Protein AF-A0A5B0SMK3-F1 (afdb_monomer)

Foldseek 3Di:
DDPPDDDDQKDWDDDPNDIDIDGDDPDDQDLVLQPAWDAPQDDQDPQNSLLQSLQVVVCLAAAPFKKFKGDRNDTQFIFGPDPDPLVRLLRRLVSNLLSLCCPPPLNVVFAFDPPDDPVLNVVLSSCLSVVVQCPCVPVPDPPDGDPSVVVSQVGGPDRGDRQDPVNSQVSQVPQADMEMEGLADDQDLSSVVSCLSNRAAEYEHQDDHPCRVVNNVSSNVSNHTYGHRVHHNHDD

Solvent-accessible surface area (backbone atoms only — not comparable to full-atom values): 13043 Å² total; per-residue (Å²): 133,74,90,80,74,74,82,74,62,68,44,76,48,78,57,95,92,42,78,50,73,46,73,54,92,77,81,80,84,53,76,75,49,52,68,50,58,75,26,87,41,74,87,74,50,74,67,49,49,47,9,42,43,52,15,45,56,51,26,51,76,28,46,38,42,28,21,25,30,11,46,96,73,37,82,43,12,70,20,59,60,30,91,47,70,57,56,15,43,49,52,8,42,50,41,30,47,51,54,56,51,56,70,34,68,72,57,69,62,54,41,60,36,91,85,58,50,74,66,59,53,52,52,52,51,47,31,62,73,74,47,57,53,55,72,56,49,61,83,86,44,96,90,50,72,32,71,67,34,54,58,56,50,68,45,36,72,49,76,75,79,80,81,47,75,65,57,52,52,61,54,43,71,71,45,67,69,18,14,33,21,31,26,48,47,64,74,50,43,66,42,50,61,54,40,51,67,56,14,36,32,36,39,40,27,18,51,88,36,97,39,39,70,57,36,39,49,46,27,40,78,63,65,14,28,35,18,44,43,72,55,70,27,79,28,131

Mean predicted aligned error: 3.98 Å

pLDDT: mean 95.85, std 6.6, range [55.69, 98.88]

InterPro domains:
  IPR002695 Bifunctional purine biosynthesis protein PurH-like [PF01808] (7-95)
  IPR002695 Bifunctional purine biosynthesis protein PurH-like [PTHR11692] (2-236)
  IPR016193 Cytidine deaminase-like [SSF53927] (3-236)
  IPR024050 AICAR transformylase, insert domain superfamily [G3DSA:1.10.287.440] (110-162)
  IPR024051 AICAR transformylase, duplicated domain superfamily [G3DSA:3.40.140.20] (11-225)

Radius of gyration: 21.19 Å; Cα contacts (8 Å, |Δi|>4): 415; chains: 1; bounding box: 50×42×59 Å

Organism: NCBI:txid56615

Secondary structure (DSSP, 8-state):
--TT----SEEEEEETTEEEEEE-------GGGG--B-SS-----HHHHHHHHHHHHHHHTSPSS-EEEEETTEEEEEE-S-SSHHHHHHHHHHHHHHHHHTTSHHHHT-EE-TT--HHHHHHHHHHHHHTGGGTTTTSSSTTPPPHHHHHHHTTEEEPPPPPPHHHHHHHHTT---EEEEESS--SSTHHHHHHHTTTEEEEEE----TTHHHHHHHHHHTT-EEEE--------

Structure (mmCIF, N/CA/C/O backbone):
data_AF-A0A5B0SMK3-F1
#
_entry.id   AF-A0A5B0SMK3-F1
#
loop_
_atom_site.group_PDB
_atom_site.id
_atom_site.type_symbol
_atom_site.label_atom_id
_atom_site.label_alt_id
_atom_site.label_comp_id
_atom_site.label_asym_id
_atom_site.label_entity_id
_atom_site.label_seq_id
_atom_site.pdbx_PDB_ins_code
_atom_site.Cartn_x
_atom_site.Cartn_y
_atom_site.Cartn_z
_atom_site.occupancy
_atom_site.B_iso_or_equiv
_atom_site.auth_seq_id
_atom_site.auth_comp_id
_atom_site.auth_asym_id
_atom_site.auth_atom_id
_atom_site.pdbx_PDB_model_num
ATOM 1 N N . MET A 1 1 ? 11.970 -21.915 14.838 1.00 79.88 1 MET A N 1
ATOM 2 C CA . MET A 1 1 ? 10.993 -21.137 15.629 1.00 79.88 1 MET A CA 1
ATOM 3 C C . MET A 1 1 ? 10.154 -22.128 16.406 1.00 79.88 1 MET A C 1
ATOM 5 O O . MET A 1 1 ? 9.750 -23.116 15.805 1.00 79.88 1 MET A O 1
ATOM 9 N N . ASP A 1 2 ? 9.944 -21.901 17.699 1.00 94.56 2 ASP A N 1
ATOM 10 C CA . ASP A 1 2 ? 9.031 -22.706 18.515 1.00 94.56 2 ASP A CA 1
ATOM 11 C C . ASP A 1 2 ? 7.590 -22.192 18.311 1.00 94.56 2 ASP A C 1
ATOM 13 O O . ASP A 1 2 ? 7.312 -21.051 18.682 1.00 94.56 2 ASP A O 1
ATOM 17 N N . PRO A 1 3 ? 6.681 -22.974 17.695 1.00 95.25 3 PRO A N 1
ATOM 18 C CA . PRO A 1 3 ? 5.303 -22.547 17.446 1.00 95.25 3 PRO A CA 1
ATOM 19 C C . PRO A 1 3 ? 4.437 -22.497 18.715 1.00 95.25 3 PRO A C 1
ATOM 21 O O . PRO A 1 3 ? 3.328 -21.967 18.663 1.00 95.25 3 PRO A O 1
ATOM 24 N N . SER A 1 4 ? 4.906 -23.059 19.835 1.00 96.94 4 SER A N 1
ATOM 25 C CA . SER A 1 4 ? 4.173 -23.100 21.105 1.00 96.94 4 SER A CA 1
ATOM 26 C C . SER A 1 4 ? 4.482 -21.920 22.030 1.00 96.94 4 SER A C 1
ATOM 28 O O . SER A 1 4 ? 3.715 -21.660 22.959 1.00 96.94 4 SER A O 1
ATOM 30 N N . PHE A 1 5 ? 5.562 -21.180 21.759 1.00 96.31 5 PHE A N 1
ATOM 31 C CA . PHE A 1 5 ? 5.976 -20.034 22.562 1.00 96.31 5 PHE A CA 1
ATOM 32 C C . PHE A 1 5 ? 4.870 -18.972 22.653 1.00 96.31 5 PHE A C 1
ATOM 34 O O . PHE A 1 5 ? 4.320 -18.529 21.642 1.00 96.31 5 PHE A O 1
ATOM 41 N N . GLN A 1 6 ? 4.585 -18.524 23.876 1.00 94.88 6 GLN A N 1
ATOM 42 C CA . GLN A 1 6 ? 3.686 -17.409 24.160 1.00 94.88 6 GLN A CA 1
ATOM 43 C C . GLN A 1 6 ? 4.469 -16.318 24.900 1.00 94.88 6 GLN A C 1
ATOM 45 O O . GLN A 1 6 ? 5.021 -16.602 25.964 1.00 94.88 6 GLN A O 1
ATOM 50 N N . PRO A 1 7 ? 4.540 -15.085 24.370 1.00 95.62 7 PRO A N 1
ATOM 51 C CA . PRO A 1 7 ? 5.177 -13.984 25.080 1.00 95.62 7 PRO A CA 1
ATOM 52 C C . PRO A 1 7 ? 4.331 -13.546 26.281 1.00 95.62 7 PRO A C 1
ATOM 54 O O . PRO A 1 7 ? 3.107 -13.701 26.284 1.00 95.62 7 PRO A O 1
ATOM 57 N N . GLU A 1 8 ? 4.979 -12.932 27.270 1.00 97.12 8 GLU A N 1
ATOM 58 C CA . GLU A 1 8 ? 4.285 -12.278 28.381 1.00 97.12 8 GLU A CA 1
ATOM 59 C C . GLU A 1 8 ? 3.352 -11.160 27.884 1.00 97.12 8 GLU A C 1
ATOM 61 O O . GLU A 1 8 ? 3.557 -10.565 26.823 1.00 97.12 8 GLU A O 1
ATOM 66 N N . LEU A 1 9 ? 2.307 -10.866 28.663 1.00 97.12 9 LEU A N 1
ATOM 67 C CA . LEU A 1 9 ? 1.344 -9.816 28.322 1.00 97.12 9 LEU A CA 1
ATOM 68 C C . LEU A 1 9 ? 1.907 -8.408 28.505 1.00 97.12 9 LEU A C 1
ATOM 70 O O . LEU A 1 9 ? 1.429 -7.489 27.848 1.00 97.12 9 LEU A O 1
ATOM 74 N N . ILE A 1 10 ? 2.889 -8.233 29.385 1.00 98.25 10 ILE A N 1
ATOM 75 C CA . ILE A 1 10 ? 3.483 -6.933 29.684 1.00 98.25 10 ILE A CA 1
ATOM 76 C C . ILE A 1 10 ? 4.799 -6.797 28.926 1.00 98.25 10 ILE A C 1
ATOM 78 O O . ILE A 1 10 ? 5.679 -7.646 29.035 1.00 98.25 10 ILE A O 1
ATOM 82 N N . GLU A 1 11 ? 4.941 -5.706 28.180 1.00 97.69 11 GLU A N 1
ATOM 83 C CA . GLU A 1 11 ? 6.180 -5.339 27.500 1.00 97.69 11 GLU A CA 1
ATOM 84 C C . GLU A 1 11 ? 6.745 -4.036 28.071 1.00 97.69 11 GLU A C 1
ATOM 86 O O . GLU A 1 11 ? 6.010 -3.138 28.492 1.00 97.69 11 GLU A O 1
ATOM 91 N N . ARG A 1 12 ? 8.077 -3.937 28.083 1.00 98.06 12 ARG A N 1
ATOM 92 C CA . ARG A 1 12 ? 8.819 -2.778 28.584 1.00 98.06 12 ARG A CA 1
ATOM 93 C C . ARG A 1 12 ? 9.794 -2.297 27.521 1.00 98.06 12 ARG A C 1
ATOM 95 O O . ARG A 1 12 ? 10.498 -3.106 26.922 1.00 98.06 12 ARG A O 1
ATOM 102 N N . ARG A 1 13 ? 9.880 -0.982 27.329 1.00 97.75 13 ARG A N 1
ATOM 103 C CA . ARG A 1 13 ? 10.924 -0.334 26.520 1.00 97.75 13 ARG A CA 1
ATOM 104 C C . ARG A 1 13 ? 11.597 0.766 27.331 1.00 97.75 13 ARG A C 1
ATOM 106 O O . ARG A 1 13 ? 10.927 1.473 28.079 1.00 97.75 13 ARG A O 1
ATOM 113 N N . GLN A 1 14 ? 12.902 0.941 27.159 1.00 98.06 14 GLN A N 1
ATOM 114 C CA . GLN A 1 14 ? 13.611 2.077 27.741 1.00 98.06 14 GLN A CA 1
ATOM 115 C C . GLN A 1 14 ? 13.698 3.214 26.717 1.00 98.06 14 GLN A C 1
ATOM 117 O O . GLN A 1 14 ? 14.079 2.989 25.571 1.00 98.06 14 GLN A O 1
ATOM 122 N N . VAL A 1 15 ? 13.383 4.438 27.137 1.00 97.56 15 VAL A N 1
ATOM 123 C CA . VAL A 1 15 ? 13.597 5.660 26.356 1.00 97.56 15 VAL A CA 1
ATOM 124 C C . VAL A 1 15 ? 14.289 6.675 27.255 1.00 97.56 15 VAL A C 1
ATOM 126 O O . VAL A 1 15 ? 13.723 7.114 28.250 1.00 97.56 15 VAL A O 1
ATOM 129 N N . HIS A 1 16 ? 15.531 7.030 26.915 1.00 97.25 16 HIS A N 1
ATOM 130 C CA . HIS A 1 16 ? 16.317 8.039 27.635 1.00 97.25 16 HIS A CA 1
ATOM 131 C C . HIS A 1 16 ? 16.391 7.797 29.160 1.00 97.25 16 HIS A C 1
ATOM 133 O O . HIS A 1 16 ? 16.158 8.692 29.967 1.00 97.25 16 HIS A O 1
ATOM 139 N N . GLY A 1 17 ? 16.671 6.553 29.564 1.00 97.19 17 GLY A N 1
ATOM 140 C CA . GLY A 1 17 ? 16.771 6.164 30.978 1.00 97.19 17 GLY A CA 1
ATOM 141 C C . GLY A 1 17 ? 15.435 5.935 31.697 1.00 97.19 17 GLY A C 1
ATOM 142 O O . GLY A 1 17 ? 15.442 5.455 32.827 1.00 97.19 17 GLY A O 1
ATOM 143 N N . ILE A 1 18 ? 14.294 6.200 31.052 1.00 98.06 18 ILE A N 1
ATOM 144 C CA . ILE A 1 18 ? 12.950 5.965 31.599 1.00 98.06 18 ILE A CA 1
ATOM 145 C C . ILE A 1 18 ? 12.383 4.662 31.030 1.00 98.06 18 ILE A C 1
ATOM 147 O O . ILE A 1 18 ? 12.530 4.388 29.840 1.00 98.06 18 ILE A O 1
ATOM 151 N N . THR A 1 19 ? 11.716 3.863 31.866 1.00 98.31 19 THR A N 1
ATOM 152 C CA . THR A 1 19 ? 11.008 2.653 31.421 1.00 98.31 19 THR A CA 1
ATOM 153 C C . THR A 1 19 ? 9.552 2.981 31.112 1.00 98.31 19 THR A C 1
ATOM 155 O O . THR A 1 19 ? 8.825 3.456 31.981 1.00 98.31 19 THR A O 1
ATOM 158 N N . LEU A 1 20 ? 9.129 2.704 29.881 1.00 98.31 20 LEU A N 1
ATOM 159 C CA . LEU A 1 20 ? 7.728 2.694 29.472 1.00 98.31 20 LEU A CA 1
ATOM 160 C C . LEU A 1 20 ? 7.230 1.248 29.492 1.00 98.31 20 LEU A C 1
ATOM 162 O O . LEU A 1 20 ? 7.850 0.377 28.881 1.00 98.31 20 LEU A O 1
ATOM 166 N N . GLU A 1 21 ? 6.118 1.007 30.179 1.00 98.19 21 GLU A N 1
ATOM 167 C CA . GLU A 1 21 ? 5.492 -0.307 30.333 1.00 98.19 21 GLU A CA 1
ATOM 168 C C . GLU A 1 21 ? 4.051 -0.262 29.816 1.00 98.19 21 GLU A C 1
ATOM 170 O O . GLU A 1 21 ? 3.327 0.703 30.068 1.00 98.19 21 GLU A O 1
ATOM 175 N N . GLN A 1 22 ? 3.639 -1.295 29.083 1.00 97.88 22 GLN A N 1
ATOM 176 C CA . GLN A 1 22 ? 2.268 -1.440 28.598 1.00 97.88 22 GLN A CA 1
ATOM 177 C C . GLN A 1 22 ? 1.890 -2.913 28.423 1.00 97.88 22 GLN A C 1
ATOM 179 O O . GLN A 1 22 ? 2.757 -3.785 28.343 1.00 97.88 22 GLN A O 1
ATOM 184 N N . GLN A 1 23 ? 0.592 -3.190 28.293 1.00 98.12 23 GLN A N 1
ATOM 185 C CA . GLN A 1 23 ? 0.146 -4.464 27.734 1.00 98.12 23 GLN A CA 1
ATOM 186 C C . GLN A 1 23 ? 0.492 -4.510 26.238 1.00 98.12 23 GLN A C 1
ATOM 188 O O . GLN A 1 23 ? 0.235 -3.550 25.507 1.00 98.12 23 GLN A O 1
ATOM 193 N N . ARG A 1 24 ? 1.062 -5.625 25.770 1.00 97.38 24 ARG A N 1
ATOM 194 C CA . ARG A 1 24 ? 1.359 -5.845 24.349 1.00 97.38 24 ARG A CA 1
ATOM 195 C C . ARG A 1 24 ? 0.086 -5.859 23.509 1.00 97.38 24 ARG A C 1
ATOM 197 O O . ARG A 1 24 ? -0.991 -6.222 23.977 1.00 97.38 24 ARG A O 1
ATOM 204 N N . ASN A 1 25 ? 0.225 -5.576 22.218 1.00 97.62 25 ASN A N 1
ATOM 205 C CA . ASN A 1 25 ? -0.885 -5.694 21.277 1.00 97.62 25 ASN A CA 1
ATOM 206 C C . ASN A 1 25 ? -1.183 -7.174 20.934 1.00 97.62 25 ASN A C 1
ATOM 208 O O . ASN A 1 25 ? -0.652 -7.747 19.974 1.00 97.62 25 ASN A O 1
ATOM 212 N N . ASP A 1 26 ? -2.060 -7.804 21.711 1.00 96.50 26 ASP A N 1
ATOM 213 C CA . ASP A 1 26 ? -2.490 -9.201 21.576 1.00 96.50 26 ASP A CA 1
ATOM 214 C C . ASP A 1 26 ? -3.796 -9.385 20.779 1.00 96.50 26 ASP A C 1
ATOM 216 O O . ASP A 1 26 ? -4.260 -10.515 20.608 1.00 96.50 26 ASP A O 1
ATOM 220 N N . VAL A 1 27 ? -4.344 -8.307 20.201 1.00 96.75 27 VAL A N 1
ATOM 221 C CA . VAL A 1 27 ? -5.614 -8.350 19.461 1.00 96.75 27 VAL A CA 1
ATOM 222 C C . VAL A 1 27 ? -5.568 -9.342 18.295 1.00 96.75 27 VAL A C 1
ATOM 224 O O . VAL A 1 27 ? -4.594 -9.396 17.532 1.00 96.75 27 VAL A O 1
ATOM 227 N N . LYS A 1 28 ? -6.636 -10.127 18.137 1.00 96.94 28 LYS A N 1
ATOM 228 C CA . LYS A 1 28 ? -6.797 -11.063 17.020 1.00 96.94 28 LYS A CA 1
ATOM 229 C C . LYS A 1 28 ? -7.525 -10.372 15.873 1.00 96.94 28 LYS A C 1
ATOM 231 O O . LYS A 1 28 ? -8.573 -9.769 16.076 1.00 96.94 28 LYS A O 1
ATOM 236 N N . ILE A 1 29 ? -6.971 -10.481 14.670 1.00 98.12 29 ILE A N 1
ATOM 237 C CA . ILE A 1 29 ? -7.605 -9.976 13.451 1.00 98.12 29 ILE A CA 1
ATOM 238 C C . ILE A 1 29 ? -8.397 -11.127 12.835 1.00 98.12 29 ILE A C 1
ATOM 240 O O . ILE A 1 29 ? -7.812 -12.075 12.313 1.00 98.12 29 ILE A O 1
ATOM 244 N N . THR A 1 30 ? -9.721 -11.063 12.940 1.00 98.06 30 THR A N 1
ATOM 245 C CA . THR A 1 30 ? -10.649 -12.080 12.425 1.00 98.06 30 THR A CA 1
ATOM 246 C C . THR A 1 30 ? -11.728 -11.416 11.559 1.00 98.06 30 THR A C 1
ATOM 248 O O . THR A 1 30 ? -11.858 -10.188 11.598 1.00 98.06 30 THR A O 1
ATOM 251 N N . PRO A 1 31 ? -12.517 -12.182 10.778 1.00 98.25 31 PRO A N 1
ATOM 252 C CA . PRO A 1 31 ? -13.608 -11.631 9.968 1.00 98.25 31 PRO A CA 1
ATOM 253 C C . PRO A 1 31 ? -14.604 -10.759 10.749 1.00 98.25 31 PRO A C 1
ATOM 255 O O . PRO A 1 31 ? -15.183 -9.828 10.194 1.00 98.25 31 PRO A O 1
ATOM 258 N N . GLU A 1 32 ? -14.777 -11.021 12.048 1.00 97.81 32 GLU A N 1
ATOM 259 C CA . GLU A 1 32 ? -15.623 -10.251 12.969 1.00 97.81 32 GLU A CA 1
ATOM 260 C C . GLU A 1 32 ? -15.310 -8.755 12.959 1.00 97.81 32 GLU A C 1
ATOM 262 O O . GLU A 1 32 ? -16.228 -7.947 13.086 1.00 97.81 32 GLU A O 1
ATOM 267 N N . LEU A 1 33 ? -14.038 -8.394 12.771 1.00 98.06 33 LEU A N 1
ATOM 268 C CA . LEU A 1 33 ? -13.571 -7.010 12.779 1.00 98.06 33 LEU A CA 1
ATOM 269 C C . LEU A 1 33 ? -14.175 -6.168 11.641 1.00 98.06 33 LEU A C 1
ATOM 271 O O . LEU A 1 33 ? -14.180 -4.942 11.720 1.00 98.06 33 LEU A O 1
ATOM 275 N N . PHE A 1 34 ? -14.684 -6.811 10.587 1.00 98.44 34 PHE A N 1
ATOM 276 C CA . PHE A 1 34 ? -15.167 -6.150 9.374 1.00 98.44 34 PHE A CA 1
ATOM 277 C C . PHE A 1 34 ? -16.700 -6.109 9.260 1.00 98.44 34 PHE A C 1
ATOM 279 O O . PHE A 1 34 ? -17.223 -5.735 8.211 1.00 98.44 34 PHE A O 1
ATOM 286 N N . LYS A 1 35 ? -17.429 -6.484 10.325 1.00 97.38 35 LYS A N 1
ATOM 287 C CA . LYS A 1 35 ? -18.902 -6.583 10.326 1.00 97.38 35 LYS A CA 1
ATOM 288 C C . LYS A 1 35 ? -19.625 -5.232 10.304 1.00 97.38 35 LYS A C 1
ATOM 290 O O . LYS A 1 35 ? -20.727 -5.153 9.769 1.00 97.38 35 LYS A O 1
ATOM 295 N N . ASP A 1 36 ? -19.031 -4.183 10.872 1.00 98.19 36 ASP A N 1
ATOM 296 C CA . ASP A 1 36 ? -19.618 -2.836 10.878 1.00 98.19 36 ASP A CA 1
ATOM 297 C C . ASP A 1 36 ? -19.351 -2.128 9.537 1.00 98.19 36 ASP A C 1
ATOM 299 O O . ASP A 1 36 ? -18.373 -1.398 9.366 1.00 98.19 36 ASP A O 1
ATOM 303 N N . ILE A 1 37 ? -20.198 -2.414 8.543 1.00 98.56 37 ILE A N 1
ATOM 304 C CA . ILE A 1 37 ? -20.139 -1.787 7.218 1.00 98.56 37 ILE A CA 1
ATOM 305 C C . ILE A 1 37 ? -20.974 -0.507 7.223 1.00 98.56 37 ILE A C 1
ATOM 307 O O . ILE A 1 37 ? -22.199 -0.562 7.362 1.00 98.56 37 ILE A O 1
ATOM 311 N N . VAL A 1 38 ? -20.331 0.630 6.961 1.00 98.25 38 VAL A N 1
ATOM 312 C CA . VAL A 1 38 ? -20.945 1.967 7.068 1.00 98.25 38 VAL A CA 1
ATOM 313 C C . VAL A 1 38 ? -21.382 2.580 5.730 1.00 98.25 38 VAL A C 1
ATOM 315 O O . VAL A 1 38 ? -22.092 3.578 5.739 1.00 98.25 38 VAL A O 1
ATOM 318 N N . THR A 1 39 ? -21.005 1.984 4.596 1.00 98.50 39 THR A N 1
ATOM 319 C CA . THR A 1 39 ? -21.382 2.423 3.233 1.00 98.50 39 THR A CA 1
ATOM 320 C C . THR A 1 39 ? -22.595 1.672 2.683 1.00 98.50 39 THR A C 1
ATOM 322 O O . THR A 1 39 ? -22.967 0.628 3.211 1.00 98.50 39 THR A O 1
ATOM 325 N N . GLU A 1 40 ? -23.223 2.167 1.619 1.00 98.06 40 GLU A N 1
ATOM 326 C CA . GLU A 1 40 ? -24.342 1.524 0.916 1.00 98.06 40 GLU A CA 1
ATOM 327 C C . GLU A 1 40 ? -23.941 0.179 0.297 1.00 98.06 40 GLU A C 1
ATOM 329 O O . GLU A 1 40 ? -24.704 -0.786 0.350 1.00 98.06 40 GLU A O 1
ATOM 334 N N . ALA A 1 41 ? -22.729 0.086 -0.258 1.00 96.88 41 ALA A N 1
ATOM 335 C CA . ALA A 1 41 ? -22.190 -1.174 -0.754 1.00 96.88 41 ALA A CA 1
ATOM 336 C C . ALA A 1 41 ? -21.893 -2.118 0.423 1.00 96.88 41 ALA A C 1
ATOM 338 O O . ALA A 1 41 ? -21.069 -1.810 1.284 1.00 96.88 41 ALA A O 1
ATOM 339 N N . LYS A 1 42 ? -22.558 -3.280 0.447 1.00 97.06 42 LYS A N 1
ATOM 340 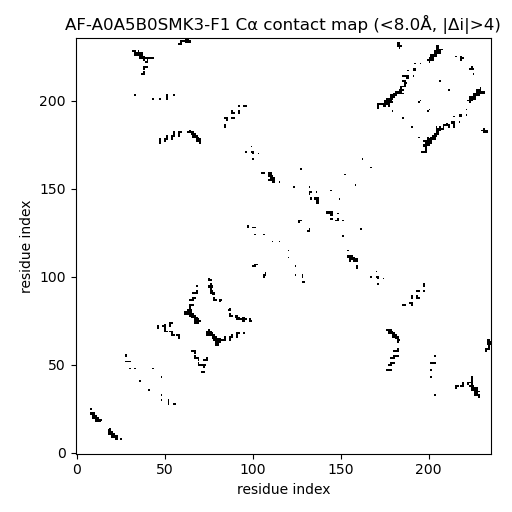C CA . LYS A 1 42 ? -22.432 -4.283 1.523 1.00 97.06 42 LYS A CA 1
ATOM 341 C C . LYS A 1 42 ? -21.776 -5.597 1.098 1.00 97.06 42 LYS A C 1
ATOM 343 O O . LYS A 1 42 ? -21.525 -6.437 1.957 1.00 97.06 42 LYS A O 1
ATOM 348 N N . ASP A 1 43 ? -21.536 -5.799 -0.197 1.00 95.25 43 ASP A N 1
ATOM 349 C CA . ASP A 1 43 ? -21.005 -7.066 -0.704 1.00 95.25 43 ASP A CA 1
ATOM 350 C C . ASP A 1 43 ? -19.538 -7.243 -0.306 1.00 95.25 43 ASP A C 1
ATOM 352 O O . ASP A 1 43 ? -18.652 -6.587 -0.848 1.00 95.25 43 ASP A O 1
ATOM 356 N N . LEU A 1 44 ? -19.291 -8.126 0.659 1.00 96.12 44 LEU A N 1
ATOM 357 C CA . LEU A 1 44 ? -17.966 -8.422 1.180 1.00 96.12 44 LEU A CA 1
ATOM 358 C C . LEU A 1 44 ? -17.653 -9.908 0.969 1.00 96.12 44 LEU A C 1
ATOM 360 O O . LEU A 1 44 ? -17.903 -10.753 1.828 1.00 96.12 44 LEU A O 1
ATOM 364 N N . SER A 1 45 ? -17.109 -10.219 -0.208 1.00 96.50 45 SER A N 1
ATOM 365 C CA . SER A 1 45 ? -16.721 -11.582 -0.591 1.00 96.50 45 SER A CA 1
ATOM 366 C C . SER A 1 45 ? -15.661 -12.192 0.339 1.00 96.50 45 SER A C 1
ATOM 368 O O . SER A 1 45 ? -14.871 -11.487 0.969 1.00 96.50 45 SER A O 1
ATOM 370 N N . ALA A 1 46 ? -15.566 -13.526 0.367 1.00 97.44 46 ALA A N 1
ATOM 371 C CA . ALA A 1 46 ? -14.548 -14.230 1.154 1.00 97.44 46 ALA A CA 1
ATOM 372 C C . ALA A 1 46 ? -13.112 -13.792 0.799 1.00 97.44 46 ALA A C 1
ATOM 374 O O . ALA A 1 46 ? -12.289 -13.615 1.694 1.00 97.44 46 ALA A O 1
ATOM 375 N N . SER A 1 47 ? -12.824 -13.542 -0.484 1.00 97.56 47 SER A N 1
ATOM 376 C CA . SER A 1 47 ? -11.526 -13.012 -0.923 1.00 97.56 47 SER A CA 1
ATOM 377 C C . SER A 1 47 ? -11.263 -11.599 -0.406 1.00 97.56 47 SER A C 1
ATOM 379 O O . SER A 1 47 ? -10.147 -11.308 0.013 1.00 97.56 47 SER A O 1
ATOM 381 N N . ALA A 1 48 ? -12.284 -10.737 -0.372 1.00 98.38 48 ALA A N 1
ATOM 382 C CA . ALA A 1 48 ? -12.153 -9.397 0.193 1.00 98.38 48 ALA A CA 1
ATOM 383 C C . ALA A 1 48 ? -11.859 -9.450 1.697 1.00 98.38 48 ALA A C 1
ATOM 385 O O . ALA A 1 48 ? -10.992 -8.727 2.179 1.00 98.38 48 ALA A O 1
ATOM 386 N N . ILE A 1 49 ? -12.523 -10.352 2.431 1.00 98.62 49 ILE A N 1
ATOM 387 C CA . ILE A 1 49 ? -12.235 -10.596 3.851 1.00 98.62 49 ILE A CA 1
ATOM 388 C C . ILE A 1 49 ? -10.787 -11.060 4.027 1.00 98.62 49 ILE A C 1
ATOM 390 O O . ILE A 1 49 ? -10.086 -10.531 4.887 1.00 98.62 49 ILE A O 1
ATOM 394 N N . THR A 1 50 ? -10.308 -12.005 3.210 1.00 98.69 50 THR A N 1
ATOM 395 C CA . THR A 1 50 ? -8.902 -12.437 3.241 1.00 98.69 50 THR A CA 1
ATOM 396 C C . THR A 1 50 ? -7.950 -11.260 3.033 1.00 98.69 50 THR A C 1
ATOM 398 O O . THR A 1 50 ? -7.024 -11.083 3.822 1.00 98.69 50 THR A O 1
ATOM 401 N N . ASP A 1 51 ? -8.197 -10.413 2.036 1.00 98.81 51 ASP A N 1
ATOM 402 C CA . ASP A 1 51 ? -7.333 -9.270 1.734 1.00 98.81 51 ASP A CA 1
ATOM 403 C C . ASP A 1 51 ? -7.383 -8.193 2.842 1.00 98.81 51 ASP A C 1
ATOM 405 O O . ASP A 1 51 ? -6.353 -7.613 3.205 1.00 98.81 51 ASP A O 1
ATOM 409 N N . LEU A 1 52 ? -8.543 -7.968 3.471 1.00 98.81 52 LEU A N 1
ATOM 410 C CA . LEU A 1 52 ? -8.669 -7.091 4.642 1.00 98.81 52 LEU A CA 1
ATOM 411 C C . LEU A 1 52 ? -7.952 -7.657 5.877 1.00 98.81 52 LEU A C 1
ATOM 413 O O . LEU A 1 52 ? -7.329 -6.897 6.618 1.00 98.81 52 LEU A O 1
ATOM 417 N N . ILE A 1 53 ? -7.964 -8.977 6.086 1.00 98.81 53 ILE A N 1
ATOM 418 C CA . ILE A 1 53 ? -7.159 -9.628 7.132 1.00 98.81 53 ILE A CA 1
ATOM 419 C C . ILE A 1 53 ? -5.669 -9.414 6.854 1.00 98.81 53 ILE A C 1
ATOM 421 O O . ILE A 1 53 ? -4.938 -8.998 7.752 1.00 98.81 53 ILE A O 1
ATOM 425 N N . VAL A 1 54 ? -5.222 -9.647 5.615 1.00 98.75 54 VAL A N 1
ATOM 426 C CA . VAL A 1 54 ? -3.817 -9.501 5.200 1.00 98.75 54 VAL A CA 1
ATOM 427 C C . VAL A 1 54 ? -3.324 -8.067 5.408 1.00 98.75 54 VAL A C 1
ATOM 429 O O . VAL A 1 54 ? -2.272 -7.867 6.023 1.00 98.75 54 VAL A O 1
ATOM 432 N N . THR A 1 55 ? -4.083 -7.060 4.958 1.00 98.75 55 THR A N 1
ATOM 433 C CA . THR A 1 55 ? -3.738 -5.647 5.207 1.00 98.75 55 THR A CA 1
ATOM 434 C C . THR A 1 55 ? -3.698 -5.339 6.701 1.00 98.75 55 THR A C 1
ATOM 436 O O . THR A 1 55 ? -2.703 -4.808 7.184 1.00 98.75 55 THR A O 1
ATOM 439 N N . THR A 1 56 ? -4.732 -5.712 7.454 1.00 98.75 56 THR A N 1
ATOM 440 C CA . THR A 1 56 ? -4.872 -5.352 8.872 1.00 98.75 56 THR A CA 1
ATOM 441 C C . THR A 1 56 ? -3.806 -6.019 9.750 1.00 98.75 56 THR A C 1
ATOM 443 O O . THR A 1 56 ? -3.219 -5.364 10.611 1.00 98.75 56 THR A O 1
ATOM 446 N N . LEU A 1 57 ? -3.482 -7.292 9.498 1.00 98.56 57 LEU A N 1
ATOM 447 C CA . LEU A 1 57 ? -2.369 -7.982 10.158 1.00 98.56 57 LEU A CA 1
ATOM 448 C C . LEU A 1 57 ? -1.024 -7.339 9.822 1.00 98.56 57 LEU A C 1
ATOM 450 O O . LEU A 1 57 ? -0.204 -7.162 10.717 1.00 98.56 57 LEU A O 1
ATOM 454 N N . SER A 1 58 ? -0.802 -6.956 8.563 1.00 98.62 58 SER A N 1
ATOM 455 C CA . SER A 1 58 ? 0.443 -6.287 8.170 1.00 98.62 58 SER A CA 1
ATOM 456 C C . SER A 1 58 ? 0.605 -4.955 8.904 1.00 98.62 58 SER A C 1
ATOM 458 O O . SER A 1 58 ? 1.675 -4.662 9.432 1.00 98.62 58 SER A O 1
ATOM 460 N N . LEU A 1 59 ? -0.472 -4.174 9.009 1.00 98.69 59 LEU A N 1
ATOM 461 C CA . L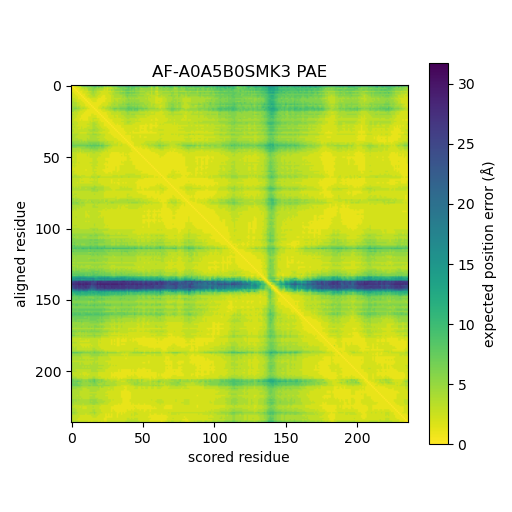EU A 1 59 ? -0.487 -2.880 9.695 1.00 98.69 59 LEU A CA 1
ATOM 462 C C . LEU A 1 59 ? -0.215 -3.001 11.192 1.00 98.69 59 LEU A C 1
ATOM 464 O O . LEU A 1 59 ? 0.543 -2.202 11.729 1.00 98.69 59 LEU A O 1
ATOM 468 N N . LYS A 1 60 ? -0.746 -4.042 11.847 1.00 98.62 60 LYS A N 1
ATOM 469 C CA . LYS A 1 60 ? -0.484 -4.334 13.266 1.00 98.62 60 LYS A CA 1
ATOM 470 C C . LYS A 1 60 ? 1.016 -4.409 13.600 1.00 98.62 60 LYS A C 1
ATOM 472 O O . LYS A 1 60 ? 1.395 -4.120 14.732 1.00 98.62 60 LYS A O 1
ATOM 477 N N . TYR A 1 61 ? 1.848 -4.794 12.633 1.00 98.44 61 TYR A N 1
ATOM 478 C CA . TYR A 1 61 ? 3.296 -4.958 12.792 1.00 98.44 61 TYR A CA 1
ATOM 479 C C . TYR A 1 61 ? 4.116 -4.002 11.912 1.00 98.44 61 TYR A C 1
ATOM 481 O O . TYR A 1 61 ? 5.322 -4.184 11.759 1.00 98.44 61 TYR A O 1
ATOM 489 N N . THR A 1 62 ? 3.487 -2.981 11.323 1.00 98.69 62 THR A N 1
ATOM 490 C CA . THR A 1 62 ? 4.179 -1.975 10.510 1.00 98.69 62 THR A CA 1
ATOM 491 C C . THR A 1 62 ? 4.362 -0.702 11.319 1.00 98.69 62 THR A C 1
ATOM 493 O O . THR A 1 62 ? 3.402 -0.175 11.866 1.00 98.69 62 THR A O 1
ATOM 496 N N . GLN A 1 63 ? 5.586 -0.174 11.346 1.00 98.50 63 GLN A N 1
ATOM 497 C CA . GLN A 1 63 ? 5.904 1.094 12.006 1.00 98.50 63 GLN A CA 1
ATOM 498 C C . GLN A 1 63 ? 4.949 2.211 11.558 1.00 98.50 63 GLN A C 1
ATOM 500 O O . GLN A 1 63 ? 4.779 2.462 10.359 1.00 98.50 63 GLN A O 1
ATOM 505 N N . SER A 1 64 ? 4.306 2.864 12.521 1.00 97.94 64 SER A N 1
ATOM 506 C CA . SER A 1 64 ? 3.236 3.829 12.281 1.00 97.94 64 SER A CA 1
ATOM 507 C C . SER A 1 64 ? 3.750 5.215 11.866 1.00 97.94 64 SER A C 1
ATOM 509 O O . SER A 1 64 ? 4.855 5.616 12.215 1.00 97.94 64 SER A O 1
ATOM 511 N N . ASN A 1 65 ? 2.962 6.007 11.129 1.00 97.94 65 ASN A N 1
ATOM 512 C CA . ASN A 1 65 ? 1.644 5.645 10.590 1.00 97.94 65 ASN A CA 1
ATOM 513 C C . ASN A 1 65 ? 1.760 4.792 9.326 1.00 97.94 65 ASN A C 1
ATOM 515 O O . ASN A 1 65 ? 2.601 5.056 8.458 1.00 97.94 65 ASN A O 1
ATOM 519 N N . SER A 1 66 ? 0.847 3.830 9.193 1.00 98.69 66 SER A N 1
ATOM 520 C CA . SER A 1 66 ? 0.876 2.832 8.129 1.00 98.69 66 SER A CA 1
ATOM 521 C C . SER A 1 66 ? -0.459 2.674 7.385 1.00 98.69 66 SER A C 1
ATOM 523 O O . SER A 1 66 ? -1.550 2.821 7.945 1.00 98.69 66 SER A O 1
ATOM 525 N N . VAL A 1 67 ? -0.359 2.414 6.078 1.00 98.81 67 VAL A N 1
ATOM 526 C CA . VAL A 1 67 ? -1.475 2.125 5.159 1.00 98.81 67 VAL A CA 1
ATOM 527 C C . VAL A 1 67 ? -1.039 0.994 4.236 1.00 98.81 67 VAL A C 1
ATOM 529 O O . VAL A 1 67 ? 0.078 1.019 3.717 1.00 98.81 67 VAL A O 1
ATOM 532 N N . ALA A 1 68 ? -1.915 0.017 4.025 1.00 98.88 68 ALA A N 1
ATOM 533 C CA . ALA A 1 68 ? -1.619 -1.189 3.265 1.00 98.88 68 ALA A CA 1
ATOM 534 C C . ALA A 1 68 ? -2.689 -1.434 2.200 1.00 98.88 68 ALA A C 1
ATOM 536 O O . ALA A 1 68 ? -3.873 -1.237 2.455 1.00 98.88 68 ALA A O 1
ATOM 537 N N . TYR A 1 69 ? -2.261 -1.892 1.030 1.00 98.88 69 TYR A N 1
ATOM 538 C CA . TYR A 1 69 ? -3.089 -2.344 -0.080 1.00 98.88 69 TYR A CA 1
ATOM 539 C C . TYR A 1 69 ? -2.799 -3.830 -0.290 1.00 98.88 69 TYR A C 1
ATOM 541 O O . TYR A 1 69 ? -1.630 -4.214 -0.414 1.00 98.88 69 TYR A O 1
ATOM 549 N N . ALA A 1 70 ? -3.840 -4.656 -0.341 1.00 98.88 70 ALA A N 1
ATOM 550 C CA . ALA A 1 70 ? -3.737 -6.078 -0.635 1.00 98.88 70 ALA A CA 1
ATOM 551 C C . ALA A 1 70 ? -4.652 -6.477 -1.786 1.00 98.88 70 ALA A C 1
ATOM 553 O O . ALA A 1 70 ? -5.709 -5.885 -2.005 1.00 98.88 70 ALA A O 1
ATOM 554 N N . PHE A 1 71 ? -4.221 -7.500 -2.508 1.00 98.69 71 PHE A N 1
ATOM 555 C CA . PHE A 1 71 ? -4.969 -8.087 -3.601 1.00 98.69 71 PHE A CA 1
ATOM 556 C C . PHE A 1 71 ? -4.597 -9.564 -3.733 1.00 98.69 71 PHE A C 1
ATOM 558 O O . PHE A 1 71 ? -3.413 -9.904 -3.808 1.00 98.69 71 PHE A O 1
ATOM 565 N N . ARG A 1 72 ? -5.604 -10.444 -3.782 1.00 97.31 72 ARG A N 1
ATOM 566 C CA . ARG A 1 72 ? -5.439 -11.899 -3.988 1.00 97.31 72 ARG A CA 1
ATOM 567 C C . ARG A 1 72 ? -4.522 -12.563 -2.949 1.00 97.31 72 ARG A C 1
ATOM 569 O O . ARG A 1 72 ? -3.687 -13.400 -3.287 1.00 97.31 72 ARG A O 1
ATOM 576 N N . GLY A 1 73 ? -4.682 -12.191 -1.685 1.00 97.38 73 GLY A N 1
ATOM 577 C CA . GLY A 1 73 ? -3.973 -12.738 -0.530 1.00 97.38 73 GLY A CA 1
ATOM 578 C C . GLY A 1 73 ? -2.582 -12.149 -0.289 1.00 97.38 73 GLY A C 1
ATOM 579 O O . GLY A 1 73 ? -1.903 -12.583 0.638 1.00 97.38 73 GLY A O 1
ATOM 580 N N . GLY A 1 74 ? -2.140 -11.181 -1.098 1.00 98.25 74 GLY A N 1
ATOM 581 C CA . GLY A 1 74 ? -0.808 -10.582 -0.999 1.00 98.25 74 GLY A CA 1
ATOM 582 C C . GLY A 1 74 ? -0.841 -9.069 -0.816 1.00 98.25 74 GLY A C 1
ATOM 583 O O . GLY A 1 74 ? -1.718 -8.389 -1.345 1.00 98.25 74 GLY A O 1
ATOM 584 N N . ILE A 1 75 ? 0.146 -8.529 -0.095 1.00 98.69 75 ILE A N 1
ATOM 585 C CA . ILE A 1 75 ? 0.390 -7.083 -0.034 1.00 98.69 75 ILE A CA 1
ATOM 586 C C . ILE A 1 75 ? 0.972 -6.619 -1.368 1.00 98.69 75 ILE A C 1
ATOM 588 O O . ILE A 1 75 ? 2.000 -7.127 -1.812 1.00 98.69 75 ILE A O 1
ATOM 592 N N . ILE A 1 76 ? 0.332 -5.620 -1.971 1.00 98.69 76 ILE A N 1
ATOM 593 C CA . ILE A 1 76 ? 0.772 -4.997 -3.226 1.00 98.69 76 ILE A CA 1
ATOM 594 C C . ILE A 1 76 ? 1.307 -3.577 -3.011 1.00 98.69 76 ILE A C 1
ATOM 596 O O . ILE A 1 76 ? 2.048 -3.058 -3.838 1.00 98.69 76 ILE A O 1
ATOM 600 N N . GLY A 1 77 ? 0.990 -2.951 -1.874 1.00 98.69 77 GLY A N 1
ATOM 601 C CA . GLY A 1 77 ? 1.526 -1.647 -1.498 1.00 98.69 77 GLY A CA 1
ATOM 602 C C . GLY A 1 77 ? 1.476 -1.424 0.009 1.00 98.69 77 GLY A C 1
ATOM 603 O O . GLY A 1 77 ? 0.458 -1.683 0.639 1.00 98.69 77 GLY A O 1
ATOM 604 N N . LEU A 1 78 ? 2.568 -0.93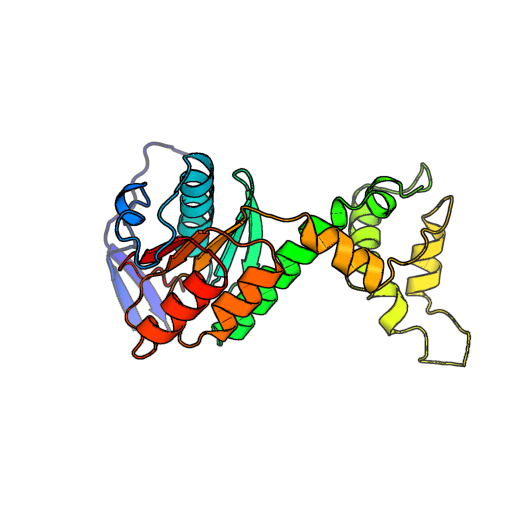7 0.598 1.00 98.69 78 LEU A N 1
ATOM 605 C CA . LEU A 1 78 ? 2.668 -0.672 2.037 1.00 98.69 78 LEU A CA 1
ATOM 606 C C . LEU A 1 78 ? 3.444 0.620 2.298 1.00 98.69 78 LEU A C 1
ATOM 608 O O . LEU A 1 78 ? 4.585 0.786 1.844 1.00 98.69 78 LEU A O 1
ATOM 612 N N . GLY A 1 79 ? 2.824 1.525 3.045 1.00 98.44 79 GLY A N 1
ATOM 613 C CA . GLY A 1 79 ? 3.456 2.706 3.615 1.00 98.44 79 GLY A CA 1
ATOM 614 C C . GLY A 1 79 ? 3.713 2.508 5.100 1.00 98.44 79 GLY A C 1
ATOM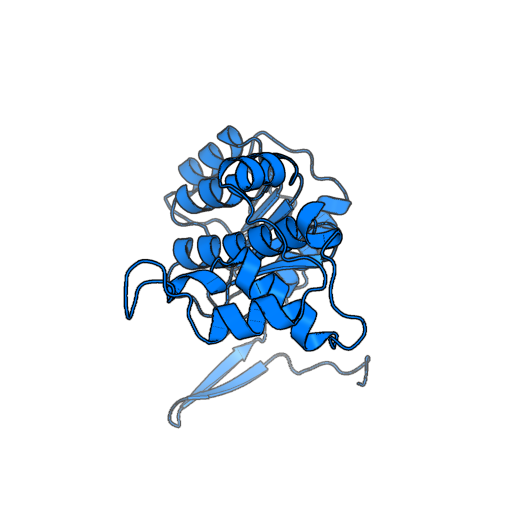 615 O O . GLY A 1 79 ? 2.860 1.972 5.802 1.00 98.44 79 GLY A O 1
ATOM 616 N N . ALA A 1 80 ? 4.887 2.937 5.555 1.00 98.38 80 ALA A N 1
ATOM 617 C CA . ALA A 1 80 ? 5.359 2.781 6.925 1.00 98.38 80 ALA A CA 1
ATOM 618 C C . ALA A 1 80 ? 6.066 4.061 7.389 1.00 98.38 80 ALA A C 1
ATOM 620 O O . ALA A 1 80 ? 6.655 4.777 6.569 1.00 98.38 80 ALA A O 1
ATOM 621 N N . GLY A 1 81 ? 6.003 4.346 8.689 1.00 96.44 81 GLY A N 1
ATOM 622 C CA . GLY A 1 81 ? 6.732 5.437 9.341 1.00 96.44 81 GLY A CA 1
ATOM 623 C C . GLY A 1 81 ? 6.327 6.839 8.882 1.00 96.44 81 GLY A C 1
ATOM 624 O O . GLY A 1 81 ? 7.081 7.790 9.060 1.00 96.44 81 GLY A O 1
ATOM 625 N N . GLN A 1 82 ? 5.172 6.988 8.228 1.00 97.19 82 GLN A N 1
ATOM 626 C CA . GLN A 1 82 ? 4.761 8.275 7.673 1.00 97.19 82 GLN A CA 1
ATOM 627 C C . GLN A 1 82 ? 4.071 9.131 8.737 1.00 97.19 82 GLN A C 1
ATOM 629 O O . GLN A 1 82 ? 3.336 8.631 9.583 1.00 97.19 82 GLN A O 1
ATOM 634 N N . GLN A 1 83 ? 4.242 10.449 8.662 1.00 96.75 83 GLN A N 1
ATOM 635 C CA . GLN A 1 83 ? 3.622 11.378 9.616 1.00 96.75 83 GLN A CA 1
ATOM 636 C C . GLN A 1 83 ? 2.213 11.806 9.175 1.00 96.75 83 GLN A C 1
ATOM 638 O O . GLN A 1 83 ? 1.315 11.973 9.996 1.00 96.75 83 GLN A O 1
ATOM 643 N N . SER A 1 84 ? 1.986 11.923 7.862 1.00 97.12 84 SER A N 1
ATOM 644 C CA . SER A 1 84 ? 0.706 12.336 7.275 1.00 97.12 84 SER A CA 1
ATOM 645 C C . SER A 1 84 ? -0.061 11.146 6.698 1.00 97.12 84 SER A C 1
ATOM 647 O O . SER A 1 84 ? 0.459 10.400 5.864 1.00 97.12 84 SER A O 1
ATOM 649 N N . ARG A 1 85 ? -1.339 10.999 7.082 1.00 97.19 85 ARG A N 1
ATOM 650 C CA . ARG A 1 85 ? -2.210 9.904 6.616 1.00 97.19 85 ARG A CA 1
ATOM 651 C C . ARG A 1 85 ? -2.383 9.892 5.096 1.00 97.19 85 ARG A C 1
ATOM 653 O O . ARG A 1 85 ? -2.321 8.832 4.476 1.00 97.19 85 ARG A O 1
ATOM 660 N N . ILE A 1 86 ? -2.552 11.066 4.484 1.00 97.31 86 ILE A N 1
ATOM 661 C CA . ILE A 1 86 ? -2.695 11.175 3.026 1.00 97.31 86 ILE A CA 1
ATOM 662 C C . ILE A 1 86 ? -1.377 10.898 2.303 1.00 97.31 86 ILE A C 1
ATOM 664 O O . ILE A 1 86 ? -1.395 10.294 1.232 1.00 97.31 86 ILE A O 1
ATOM 668 N N . HIS A 1 87 ? -0.231 11.269 2.883 1.00 97.94 87 HIS A N 1
ATOM 669 C CA . HIS A 1 87 ? 1.072 10.916 2.311 1.00 97.94 87 HIS A CA 1
ATOM 670 C C . HIS A 1 87 ? 1.302 9.408 2.379 1.00 97.94 87 HIS A C 1
ATOM 672 O O . HIS A 1 87 ? 1.676 8.815 1.372 1.00 97.94 87 HIS A O 1
ATOM 678 N N . CYS A 1 88 ? 0.957 8.773 3.502 1.00 98.31 88 CYS A N 1
ATOM 679 C CA . CYS A 1 88 ? 1.022 7.320 3.640 1.00 98.31 88 CYS A CA 1
ATOM 680 C C . CYS A 1 88 ? 0.128 6.606 2.617 1.00 98.31 88 CYS A C 1
ATOM 682 O O . CYS A 1 88 ? 0.592 5.721 1.902 1.00 98.31 88 CYS A O 1
ATOM 684 N N . THR A 1 89 ? -1.118 7.064 2.456 1.00 98.62 89 THR A N 1
ATOM 685 C CA . THR A 1 89 ? -2.053 6.514 1.461 1.00 98.62 89 THR A CA 1
ATOM 686 C C . THR A 1 89 ? -1.541 6.675 0.030 1.00 98.62 89 THR A C 1
ATOM 688 O O . THR A 1 89 ? -1.684 5.757 -0.776 1.00 98.62 89 THR A O 1
ATOM 691 N N . ARG A 1 90 ? -0.942 7.828 -0.301 1.00 98.56 90 ARG A N 1
ATOM 692 C CA . ARG A 1 90 ? -0.349 8.077 -1.623 1.00 98.56 90 ARG A CA 1
ATOM 693 C C . ARG A 1 90 ? 0.863 7.189 -1.868 1.00 98.56 90 ARG A C 1
ATOM 695 O O . ARG A 1 90 ? 0.914 6.576 -2.922 1.00 98.56 90 ARG A O 1
ATOM 702 N N . LEU A 1 91 ? 1.780 7.094 -0.907 1.00 98.50 91 LEU A N 1
ATOM 703 C CA . LEU A 1 91 ? 2.989 6.277 -1.004 1.00 98.50 91 LEU A CA 1
ATOM 704 C C . LEU A 1 91 ? 2.640 4.794 -1.167 1.00 98.50 91 LEU A C 1
ATOM 706 O O . LEU A 1 91 ? 3.114 4.151 -2.101 1.00 98.50 91 LEU A O 1
ATOM 710 N N . ALA A 1 92 ? 1.772 4.262 -0.304 1.00 98.75 92 ALA A N 1
ATOM 711 C CA . ALA A 1 92 ? 1.317 2.878 -0.386 1.00 98.75 92 ALA A CA 1
ATOM 712 C C . ALA A 1 92 ? 0.570 2.603 -1.701 1.00 98.75 92 ALA A C 1
ATOM 714 O O . ALA A 1 92 ? 0.834 1.599 -2.358 1.00 98.75 92 ALA A O 1
ATOM 715 N N . GLY A 1 93 ? -0.295 3.531 -2.126 1.00 98.69 93 GLY A N 1
ATOM 716 C CA . GLY A 1 93 ? -0.997 3.434 -3.403 1.00 98.69 93 GLY A CA 1
ATOM 717 C C . GLY A 1 93 ? -0.047 3.466 -4.600 1.00 98.69 93 GLY A C 1
ATOM 718 O O . GLY A 1 93 ? -0.236 2.706 -5.535 1.00 98.69 93 GLY A O 1
ATOM 719 N N . THR A 1 94 ? 1.007 4.289 -4.575 1.00 98.50 94 THR A N 1
ATOM 720 C CA . THR A 1 94 ? 1.992 4.339 -5.668 1.00 98.50 94 THR A CA 1
ATOM 721 C C . THR A 1 94 ? 2.746 3.018 -5.776 1.00 98.50 94 THR A C 1
ATOM 723 O O . THR A 1 94 ? 2.947 2.529 -6.882 1.00 98.50 94 THR A O 1
ATOM 726 N N . LYS A 1 95 ? 3.091 2.385 -4.647 1.00 98.62 95 LYS A N 1
ATOM 727 C CA . LYS A 1 95 ? 3.664 1.030 -4.658 1.00 98.62 95 LYS A CA 1
ATOM 728 C C . LYS A 1 95 ? 2.706 0.005 -5.274 1.00 98.62 95 LYS A C 1
ATOM 730 O O . LYS A 1 95 ? 3.142 -0.789 -6.099 1.00 98.62 95 LYS A O 1
ATOM 735 N N . ALA A 1 96 ? 1.415 0.070 -4.937 1.00 98.69 96 ALA A N 1
ATOM 736 C CA . ALA A 1 96 ? 0.391 -0.788 -5.538 1.00 98.69 96 ALA A CA 1
ATOM 737 C C . ALA A 1 96 ? 0.247 -0.559 -7.053 1.00 98.69 96 ALA A C 1
ATOM 739 O O . ALA A 1 96 ? 0.154 -1.518 -7.819 1.00 98.69 96 ALA A O 1
ATOM 740 N N . ASP A 1 97 ? 0.291 0.700 -7.495 1.00 98.56 97 ASP A N 1
ATOM 741 C CA . ASP A 1 97 ? 0.227 1.060 -8.913 1.00 98.56 97 ASP A CA 1
ATOM 742 C C . ASP A 1 97 ? 1.443 0.515 -9.680 1.00 98.56 97 ASP A C 1
ATOM 744 O O . ASP A 1 97 ? 1.290 -0.083 -10.745 1.00 98.56 97 ASP A O 1
ATOM 748 N N . LEU A 1 98 ? 2.651 0.662 -9.122 1.00 98.31 98 LEU A N 1
ATOM 749 C CA . LEU A 1 98 ? 3.881 0.115 -9.702 1.00 98.31 98 LEU A CA 1
ATOM 750 C C . LEU A 1 98 ? 3.844 -1.416 -9.754 1.00 98.31 98 LEU A C 1
ATOM 752 O O . LEU A 1 98 ? 4.129 -1.988 -10.804 1.00 98.31 98 LEU A O 1
ATOM 756 N N . TRP A 1 99 ? 3.419 -2.078 -8.672 1.00 98.50 99 TRP A N 1
ATOM 757 C CA . TRP A 1 99 ? 3.209 -3.528 -8.651 1.00 98.50 99 TRP A CA 1
ATOM 758 C C . TRP A 1 99 ? 2.263 -3.969 -9.773 1.00 98.50 99 TRP A C 1
ATOM 760 O O . TRP A 1 99 ? 2.547 -4.922 -10.497 1.00 98.50 99 TRP A O 1
ATOM 770 N N . TRP A 1 100 ? 1.161 -3.249 -9.993 1.00 98.50 100 TRP A N 1
ATOM 771 C CA . TRP A 1 100 ? 0.228 -3.584 -11.065 1.00 98.50 100 TRP A CA 1
ATOM 772 C C . TRP A 1 100 ? 0.812 -3.346 -12.461 1.00 98.50 100 TRP A C 1
ATOM 774 O O . TRP A 1 100 ? 0.610 -4.153 -13.372 1.00 98.50 100 TRP A O 1
ATOM 784 N N . LEU A 1 101 ? 1.583 -2.274 -12.641 1.00 98.31 101 LEU A N 1
ATOM 785 C CA . LEU A 1 101 ? 2.255 -1.973 -13.905 1.00 98.31 101 LEU A CA 1
ATOM 786 C C . LEU A 1 101 ? 3.339 -2.997 -14.267 1.00 98.31 101 LEU A C 1
ATOM 788 O O . LEU A 1 101 ? 3.555 -3.227 -15.457 1.00 98.31 101 LEU A O 1
ATOM 792 N N . GLN A 1 102 ? 3.952 -3.681 -13.293 1.00 97.62 102 GLN A N 1
ATOM 793 C CA . GLN A 1 102 ? 4.861 -4.809 -13.568 1.00 97.62 102 GLN A CA 1
ATOM 794 C C . GLN A 1 102 ? 4.178 -5.936 -14.358 1.00 97.62 102 GLN A C 1
ATOM 796 O O . GLN A 1 102 ? 4.838 -6.667 -15.094 1.00 97.62 102 GLN A O 1
ATOM 801 N N . HIS A 1 103 ? 2.850 -6.045 -14.264 1.00 97.75 103 HIS A N 1
ATOM 802 C CA . HIS A 1 103 ? 2.053 -7.039 -14.982 1.00 97.75 103 HIS A CA 1
ATOM 803 C C . HIS A 1 103 ? 1.641 -6.584 -16.392 1.00 97.75 103 HIS A C 1
ATOM 805 O O . HIS A 1 103 ? 0.964 -7.324 -17.106 1.00 97.75 103 HIS A O 1
ATOM 811 N N . HIS A 1 104 ? 2.029 -5.378 -16.822 1.00 98.38 104 HIS A N 1
ATOM 812 C CA . HIS A 1 104 ? 1.710 -4.882 -18.156 1.00 98.38 104 HIS A CA 1
ATOM 813 C C . HIS A 1 104 ? 2.379 -5.754 -19.243 1.00 98.38 104 HIS A C 1
ATOM 815 O O . HIS A 1 104 ? 3.564 -6.071 -19.114 1.00 98.38 104 HIS A O 1
ATOM 821 N N . PRO A 1 105 ? 1.704 -6.085 -20.368 1.00 97.38 105 PRO A N 1
ATOM 822 C CA . PRO A 1 105 ? 2.257 -6.968 -21.402 1.00 97.38 105 PRO A CA 1
ATOM 823 C C . PRO A 1 105 ? 3.617 -6.530 -21.958 1.00 97.38 105 PRO A C 1
ATOM 825 O O . PRO A 1 105 ? 4.479 -7.367 -22.199 1.00 97.38 105 PRO A O 1
ATOM 828 N N . LYS A 1 106 ? 3.847 -5.217 -22.114 1.00 96.31 106 LYS A N 1
ATOM 829 C CA . LYS A 1 106 ? 5.164 -4.684 -22.519 1.00 96.31 106 LYS A CA 1
ATOM 830 C C . LYS A 1 106 ? 6.269 -4.927 -21.484 1.00 96.31 106 LYS A C 1
ATOM 832 O O . LYS A 1 106 ? 7.412 -5.096 -21.882 1.00 96.31 106 LYS A O 1
ATOM 837 N N . VAL A 1 107 ? 5.940 -4.948 -20.190 1.00 97.19 107 VAL A N 1
ATOM 838 C CA . VAL A 1 107 ? 6.911 -5.198 -19.111 1.00 97.19 107 VAL A CA 1
ATOM 839 C C . VAL A 1 107 ? 7.216 -6.690 -19.026 1.00 97.19 107 VAL A C 1
ATOM 841 O O . VAL A 1 107 ? 8.373 -7.091 -19.090 1.00 97.19 107 VAL A O 1
ATOM 844 N N . LEU A 1 108 ? 6.179 -7.533 -19.013 1.00 97.06 108 LEU A N 1
ATOM 845 C CA . LEU A 1 108 ? 6.337 -8.992 -19.055 1.00 97.06 108 LEU A CA 1
ATOM 846 C C . LEU A 1 108 ? 7.037 -9.474 -20.339 1.00 97.06 108 LEU A C 1
ATOM 848 O O . LEU A 1 108 ? 7.722 -10.495 -20.336 1.00 97.06 108 LEU A O 1
ATOM 852 N N . GLY A 1 109 ? 6.864 -8.740 -21.440 1.00 96.19 109 GLY A N 1
ATOM 853 C CA . GLY A 1 109 ? 7.447 -9.033 -22.746 1.00 96.19 109 GLY A CA 1
ATOM 854 C C . GLY A 1 109 ? 8.881 -8.537 -22.955 1.00 96.19 109 GLY A C 1
ATOM 855 O O . GLY A 1 109 ? 9.428 -8.803 -24.029 1.00 96.19 109 GLY A O 1
ATOM 856 N N . MET A 1 110 ? 9.487 -7.845 -21.979 1.00 97.44 110 MET A N 1
ATOM 857 C CA . MET A 1 110 ? 10.835 -7.273 -22.098 1.00 97.44 110 MET A CA 1
ATOM 858 C C . MET A 1 110 ? 11.880 -8.325 -22.491 1.00 97.44 110 MET A C 1
ATOM 860 O O . MET A 1 110 ? 11.953 -9.423 -21.930 1.00 97.44 110 MET A O 1
ATOM 864 N N . LYS A 1 111 ? 12.728 -7.981 -23.464 1.00 97.62 111 LYS A N 1
ATOM 865 C CA . LYS A 1 111 ? 13.737 -8.887 -24.022 1.00 97.62 111 LYS A CA 1
ATOM 866 C C . LYS A 1 111 ? 15.112 -8.569 -23.447 1.00 97.62 111 LYS A C 1
ATOM 868 O O . LYS A 1 111 ? 15.873 -7.800 -24.021 1.00 97.62 111 LYS A O 1
ATOM 873 N N . PHE A 1 112 ? 15.456 -9.196 -22.328 1.00 97.81 112 PHE A N 1
ATOM 874 C CA . PHE A 1 112 ? 16.787 -9.079 -21.720 1.00 97.81 112 PHE A CA 1
ATOM 875 C C . PHE A 1 112 ? 17.844 -9.937 -22.435 1.00 97.81 112 PHE A C 1
ATOM 877 O O . PHE A 1 112 ? 17.525 -10.975 -23.034 1.00 97.81 112 PHE A O 1
ATOM 884 N N . LYS A 1 113 ? 19.122 -9.546 -22.335 1.00 98.00 113 LYS A N 1
ATOM 885 C CA . LYS A 1 113 ? 20.252 -10.396 -22.747 1.00 98.00 113 LYS A CA 1
ATOM 886 C C . LYS A 1 113 ? 20.280 -11.689 -21.908 1.00 98.00 113 LYS A C 1
ATOM 888 O O . LYS A 1 113 ? 19.828 -11.692 -20.761 1.00 98.00 113 LYS A O 1
ATOM 893 N N . PRO A 1 114 ? 20.776 -12.824 -22.447 1.00 96.38 114 PRO A N 1
ATOM 894 C CA . PRO A 1 114 ? 20.767 -14.100 -21.722 1.00 96.38 114 PRO A CA 1
ATOM 895 C C . PRO A 1 114 ? 21.650 -14.074 -20.468 1.00 96.38 114 PRO A C 1
ATOM 897 O O . PRO A 1 114 ? 21.400 -14.816 -19.526 1.00 96.38 114 PRO A O 1
ATOM 900 N N . THR A 1 115 ? 22.662 -13.205 -20.465 1.00 96.38 115 THR A N 1
ATOM 901 C CA . THR A 1 115 ? 23.642 -13.014 -19.390 1.00 96.38 115 THR A CA 1
ATOM 902 C C . THR A 1 115 ? 23.127 -12.143 -18.239 1.00 96.38 115 THR A C 1
ATOM 904 O O . THR A 1 115 ? 23.749 -12.122 -17.180 1.00 96.38 115 THR A O 1
ATOM 907 N N . THR A 1 116 ? 22.003 -11.437 -18.412 1.00 96.38 116 THR A N 1
ATOM 908 C CA . THR A 1 116 ? 21.458 -10.508 -17.411 1.00 96.38 116 THR A CA 1
ATOM 909 C C . THR A 1 116 ? 20.923 -11.262 -16.191 1.00 96.38 116 THR A C 1
ATOM 911 O O . THR A 1 116 ? 20.054 -12.138 -16.325 1.00 96.38 116 THR A O 1
ATOM 914 N N . LYS A 1 117 ? 21.392 -10.910 -14.985 1.00 96.69 117 LYS A N 1
ATOM 915 C CA . LYS A 1 117 ? 20.985 -11.581 -13.740 1.00 96.69 117 LYS A CA 1
ATOM 916 C C . LYS A 1 117 ? 19.588 -11.143 -13.311 1.00 96.69 117 LYS A C 1
ATOM 918 O O . LYS A 1 117 ? 19.054 -10.127 -13.743 1.00 96.69 117 LYS A O 1
ATOM 923 N N . ARG A 1 118 ? 18.973 -11.924 -12.417 1.00 95.88 118 ARG A N 1
ATOM 924 C CA . ARG A 1 118 ? 17.624 -11.641 -11.900 1.00 95.88 118 ARG A CA 1
ATOM 925 C C . ARG A 1 118 ? 17.535 -10.293 -11.175 1.00 95.88 118 ARG A C 1
ATOM 927 O O . ARG A 1 118 ? 16.528 -9.614 -11.333 1.00 95.88 118 ARG A O 1
ATOM 934 N N . ALA A 1 119 ? 18.562 -9.929 -10.407 1.00 96.00 119 ALA A N 1
ATOM 935 C CA . ALA A 1 119 ? 18.612 -8.656 -9.689 1.00 96.00 119 ALA A CA 1
ATOM 936 C C . ALA A 1 119 ? 18.621 -7.466 -10.661 1.00 96.00 119 ALA A C 1
ATOM 938 O O . ALA A 1 119 ? 17.784 -6.579 -10.532 1.00 96.00 119 ALA A O 1
ATOM 939 N N . ASP A 1 120 ? 19.466 -7.520 -11.694 1.00 96.06 120 ASP A N 1
ATOM 940 C CA . ASP A 1 120 ? 19.568 -6.469 -12.716 1.00 96.06 120 ASP A CA 1
ATOM 941 C C . ASP A 1 120 ? 18.246 -6.293 -13.476 1.00 96.06 120 ASP A C 1
ATOM 943 O O . ASP A 1 120 ? 17.799 -5.174 -13.699 1.00 96.06 120 ASP A O 1
ATOM 947 N N . LYS A 1 121 ? 17.562 -7.401 -13.808 1.00 96.94 121 LYS A N 1
ATOM 948 C CA . LYS A 1 121 ? 16.224 -7.356 -14.428 1.00 96.94 121 LYS A CA 1
ATOM 949 C C . LYS A 1 121 ? 15.204 -6.658 -13.534 1.00 96.94 121 LYS A C 1
ATOM 951 O O . LYS A 1 121 ? 14.407 -5.870 -14.030 1.00 96.94 121 LYS A O 1
ATOM 956 N N . ALA A 1 122 ? 15.203 -6.971 -12.238 1.00 95.69 122 ALA A N 1
ATOM 957 C CA . ALA A 1 122 ? 14.272 -6.370 -11.289 1.00 95.69 122 ALA A CA 1
ATOM 958 C C . ALA A 1 122 ? 14.527 -4.863 -11.136 1.00 95.69 122 ALA A C 1
ATOM 960 O O . ALA A 1 122 ? 13.577 -4.092 -11.227 1.00 95.69 122 ALA A O 1
ATOM 961 N N . ASN A 1 123 ? 15.793 -4.456 -10.990 1.00 96.12 123 ASN A N 1
ATOM 962 C CA . ASN A 1 123 ? 16.175 -3.045 -10.918 1.00 96.12 123 ASN A CA 1
ATOM 963 C C . ASN A 1 123 ? 15.789 -2.289 -12.198 1.00 9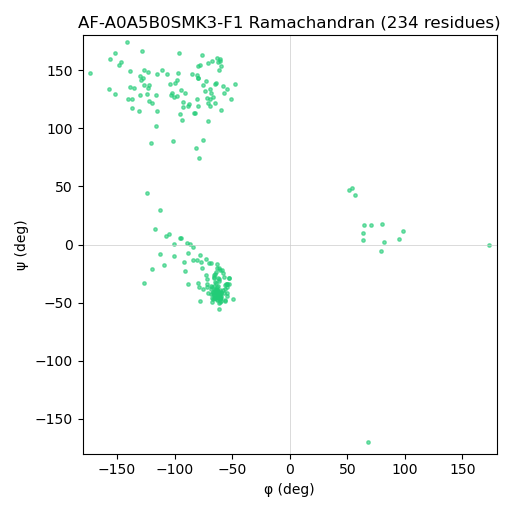6.12 123 ASN A C 1
ATOM 965 O O . ASN A 1 123 ? 15.162 -1.240 -12.146 1.00 96.12 123 ASN A O 1
ATOM 969 N N . ALA A 1 124 ? 16.074 -2.867 -13.365 1.00 96.56 124 ALA A N 1
ATOM 970 C CA . ALA A 1 124 ? 15.747 -2.245 -14.640 1.00 96.56 124 ALA A CA 1
ATOM 971 C C . ALA A 1 124 ? 14.240 -2.059 -14.861 1.00 96.56 124 ALA A C 1
ATOM 973 O O . ALA A 1 124 ? 13.830 -1.052 -15.435 1.00 96.56 124 ALA A O 1
ATOM 974 N N . ILE A 1 125 ? 13.414 -3.011 -14.413 1.00 97.12 125 ILE A N 1
ATOM 975 C CA . ILE A 1 125 ? 11.952 -2.870 -14.443 1.00 97.12 125 ILE A CA 1
ATOM 976 C C . ILE A 1 125 ? 11.499 -1.766 -13.485 1.00 97.12 125 ILE A C 1
ATOM 978 O O . ILE A 1 125 ? 10.602 -1.006 -13.841 1.00 97.12 125 ILE A O 1
ATOM 982 N N . ASP A 1 126 ? 12.097 -1.674 -12.296 1.00 95.75 126 ASP A N 1
ATOM 983 C CA . ASP A 1 126 ? 11.765 -0.627 -11.328 1.00 95.75 126 ASP A CA 1
ATOM 984 C C . ASP A 1 126 ? 12.063 0.763 -11.894 1.00 95.75 126 ASP A C 1
ATOM 986 O O . ASP A 1 126 ? 11.130 1.550 -12.045 1.00 95.75 126 ASP A O 1
ATOM 990 N N . LEU A 1 127 ? 13.301 1.005 -12.342 1.00 95.25 127 LEU A N 1
ATOM 991 C CA . LEU A 1 127 ? 13.717 2.268 -12.964 1.00 95.25 127 LEU A CA 1
ATOM 992 C C . LEU A 1 127 ? 12.819 2.644 -14.156 1.00 95.25 127 LEU A C 1
ATOM 994 O O . LEU A 1 127 ? 12.408 3.792 -14.316 1.00 95.25 127 LEU A O 1
ATOM 998 N N . TYR A 1 128 ? 12.457 1.664 -14.989 1.00 96.12 128 TYR A N 1
ATOM 999 C CA . TYR A 1 128 ? 11.550 1.869 -16.117 1.00 96.12 128 TYR A CA 1
ATOM 1000 C C . TYR A 1 128 ? 10.140 2.292 -15.676 1.00 96.12 128 TYR A C 1
ATOM 1002 O O . TYR A 1 128 ? 9.488 3.121 -16.312 1.00 96.12 128 TYR A O 1
ATOM 1010 N N . LEU A 1 129 ? 9.617 1.692 -14.605 1.00 96.19 129 LEU A N 1
ATOM 1011 C CA . LEU A 1 129 ? 8.261 1.959 -14.136 1.00 96.19 129 LEU A CA 1
ATOM 1012 C C . LEU A 1 129 ? 8.158 3.253 -13.335 1.00 96.19 129 LEU A C 1
ATOM 1014 O O . LEU A 1 129 ? 7.122 3.918 -13.439 1.00 96.19 129 LEU A O 1
ATOM 1018 N N . THR A 1 130 ? 9.196 3.616 -12.588 1.00 94.75 130 THR A N 1
ATOM 1019 C CA . THR A 1 130 ? 9.301 4.889 -11.861 1.00 94.75 130 THR A CA 1
ATOM 1020 C C . THR A 1 130 ? 9.658 6.062 -12.769 1.00 94.75 130 THR A C 1
ATOM 1022 O O . THR A 1 130 ? 9.533 7.199 -12.336 1.00 94.75 130 THR A O 1
ATOM 1025 N N . ASP A 1 131 ? 10.007 5.782 -14.029 1.00 92.88 131 ASP A N 1
ATOM 1026 C CA . ASP A 1 131 ? 10.591 6.719 -14.989 1.00 92.88 131 ASP A CA 1
ATOM 1027 C C . ASP A 1 131 ? 11.984 7.257 -14.576 1.00 92.88 131 ASP A C 1
ATOM 1029 O O . ASP A 1 131 ? 12.528 8.105 -15.276 1.00 92.88 131 ASP A O 1
ATOM 1033 N N . ALA A 1 132 ? 12.602 6.695 -13.528 1.00 91.94 132 ALA A N 1
ATOM 1034 C CA . ALA A 1 132 ? 13.876 7.158 -12.974 1.00 91.94 132 ALA A CA 1
ATOM 1035 C C . ALA A 1 132 ? 15.068 7.021 -13.936 1.00 91.94 132 ALA A C 1
ATOM 1037 O O . ALA A 1 132 ? 16.021 7.780 -13.822 1.00 91.94 132 ALA A O 1
ATOM 1038 N N . VAL A 1 133 ? 15.001 6.110 -14.922 1.00 91.25 133 VAL A N 1
ATOM 1039 C CA . VAL A 1 133 ? 16.031 6.004 -15.985 1.00 91.25 133 VAL A CA 1
ATOM 1040 C C . VAL A 1 133 ? 16.243 7.345 -16.695 1.00 91.25 133 VAL A C 1
ATOM 1042 O O . VAL A 1 133 ? 17.353 7.643 -17.120 1.00 91.25 133 VAL A O 1
ATOM 1045 N N . TRP A 1 134 ? 15.173 8.131 -16.836 1.00 90.12 134 TRP A N 1
ATOM 1046 C CA . TRP A 1 134 ? 15.158 9.368 -17.614 1.00 90.12 134 TRP A CA 1
ATOM 1047 C C . TRP A 1 134 ? 15.277 10.629 -16.751 1.00 90.12 134 TRP A C 1
ATOM 1049 O O . TRP A 1 134 ? 15.225 11.720 -17.304 1.00 90.12 134 TRP A O 1
ATOM 1059 N N . ASP A 1 135 ? 15.391 10.518 -15.423 1.00 86.50 135 ASP A N 1
ATOM 1060 C CA . ASP A 1 135 ? 15.383 11.696 -14.538 1.00 86.50 135 ASP A CA 1
ATOM 1061 C C . ASP A 1 135 ? 16.615 12.596 -14.746 1.00 86.50 135 ASP A C 1
ATOM 1063 O O . ASP A 1 135 ? 16.511 13.805 -14.566 1.00 86.50 135 ASP A O 1
ATOM 1067 N N . ASN A 1 136 ? 17.744 12.012 -15.165 1.00 80.00 136 ASN A N 1
ATOM 1068 C CA . ASN A 1 136 ? 19.018 12.710 -15.395 1.00 80.00 136 ASN A CA 1
ATOM 1069 C C . ASN A 1 136 ? 19.358 12.858 -16.893 1.00 80.00 136 ASN A C 1
ATOM 1071 O O . ASN A 1 136 ? 20.468 13.249 -17.259 1.00 80.00 136 ASN A O 1
ATOM 1075 N N . ASP A 1 137 ? 18.431 12.489 -17.781 1.00 78.62 137 ASP A N 1
ATOM 1076 C CA . ASP A 1 137 ? 18.570 12.723 -19.218 1.00 78.62 137 ASP A CA 1
ATOM 1077 C C . ASP A 1 137 ? 18.216 14.184 -19.498 1.00 78.62 137 ASP A C 1
ATOM 1079 O O . ASP A 1 137 ? 17.101 14.442 -19.921 1.00 78.62 137 ASP A O 1
ATOM 1083 N N . ASP A 1 138 ? 19.106 15.117 -19.154 1.00 61.19 138 ASP A N 1
ATOM 1084 C CA . ASP A 1 138 ? 19.064 16.554 -19.514 1.00 61.19 138 ASP A CA 1
ATOM 1085 C C . ASP A 1 138 ? 20.169 17.372 -18.794 1.00 61.19 138 ASP A C 1
ATOM 1087 O O . ASP A 1 138 ? 20.282 18.579 -19.006 1.00 61.19 138 ASP A O 1
ATOM 1091 N N . ASP A 1 139 ? 21.011 16.753 -17.954 1.00 61.91 139 ASP A N 1
ATOM 1092 C CA . ASP A 1 139 ? 21.931 17.500 -17.079 1.00 61.91 139 ASP A CA 1
ATOM 1093 C C . ASP A 1 139 ? 23.183 18.084 -17.773 1.00 61.91 139 ASP A C 1
ATOM 1095 O O . ASP A 1 139 ? 23.836 18.954 -17.194 1.00 61.91 139 ASP A O 1
ATOM 1099 N N . GLU A 1 140 ? 23.537 17.657 -18.994 1.00 55.69 140 GLU A N 1
ATOM 1100 C CA . GLU A 1 140 ? 24.814 18.053 -19.628 1.00 55.69 140 GLU A CA 1
ATOM 1101 C C . GLU A 1 140 ? 24.700 18.660 -21.042 1.00 55.69 140 GLU A C 1
ATOM 1103 O O . GLU A 1 140 ? 25.480 19.557 -21.342 1.00 55.69 140 GLU A O 1
ATOM 1108 N N . GLU A 1 141 ? 23.749 18.254 -21.899 1.00 59.69 141 GLU A N 1
ATOM 1109 C CA . GLU A 1 141 ? 23.515 18.823 -23.247 1.00 59.69 141 GLU A CA 1
ATOM 1110 C C . GLU A 1 141 ? 22.231 18.227 -23.877 1.00 59.69 141 GLU A C 1
ATOM 1112 O O . GLU A 1 141 ? 21.904 17.060 -23.645 1.00 59.69 141 GLU A O 1
ATOM 1117 N N . GLU A 1 142 ? 21.503 18.995 -24.701 1.00 57.88 142 GLU A N 1
ATOM 1118 C CA . GLU A 1 142 ? 20.249 18.550 -25.341 1.00 57.88 142 GLU A CA 1
ATOM 1119 C C . GLU A 1 142 ? 20.490 17.315 -26.235 1.00 57.88 142 GLU A C 1
ATOM 1121 O O . GLU A 1 142 ? 21.213 17.371 -27.231 1.00 57.88 142 GLU A O 1
ATOM 1126 N N . GLY A 1 143 ? 19.879 16.180 -25.879 1.00 65.50 143 GLY A N 1
ATOM 1127 C CA . GLY A 1 143 ? 20.015 14.911 -26.606 1.00 65.50 143 GLY A CA 1
ATOM 1128 C C . GLY A 1 143 ? 21.087 13.950 -26.074 1.00 65.50 143 GLY A C 1
ATOM 1129 O O . GLY A 1 143 ? 21.290 12.890 -26.676 1.00 65.50 143 GLY A O 1
ATOM 1130 N N . VAL A 1 144 ? 21.750 14.266 -24.956 1.00 76.75 144 VAL A N 1
ATOM 1131 C CA . VAL A 1 144 ? 22.697 13.358 -24.289 1.00 76.75 144 VAL A CA 1
ATOM 1132 C C . VAL A 1 144 ? 21.982 12.535 -23.216 1.00 76.75 144 VAL A C 1
ATOM 1134 O O . VAL A 1 144 ? 21.474 13.071 -22.239 1.00 76.75 144 VAL A O 1
ATOM 1137 N N . ILE A 1 145 ? 21.975 11.208 -23.378 1.00 83.69 145 ILE A N 1
ATOM 1138 C CA . ILE A 1 145 ? 21.476 10.284 -22.348 1.00 83.69 145 ILE A CA 1
ATOM 1139 C C . ILE A 1 145 ? 22.521 10.054 -21.250 1.00 83.69 145 ILE A C 1
ATOM 1141 O O . ILE A 1 145 ? 23.727 9.950 -21.527 1.00 83.69 145 ILE A O 1
ATOM 1145 N N . SER A 1 146 ? 22.044 9.923 -20.014 1.00 87.06 146 SER A N 1
ATOM 1146 C CA . SER A 1 146 ? 22.872 9.709 -18.827 1.00 87.06 146 SER A CA 1
ATOM 1147 C C . SER A 1 146 ? 23.652 8.384 -18.877 1.00 87.06 146 SER A C 1
ATOM 1149 O O . SER A 1 146 ? 23.319 7.447 -19.613 1.00 87.06 146 SER A O 1
ATOM 1151 N N . THR A 1 147 ? 24.718 8.274 -18.078 1.00 87.94 147 THR A N 1
ATOM 1152 C CA . THR A 1 147 ? 25.481 7.018 -17.943 1.00 87.94 147 THR A CA 1
ATOM 1153 C C . THR A 1 147 ? 24.597 5.878 -17.433 1.00 87.94 147 THR A C 1
ATOM 1155 O O . THR A 1 147 ? 24.666 4.775 -17.968 1.00 87.94 147 THR A O 1
ATOM 1158 N N . GLU A 1 148 ? 23.711 6.156 -16.473 1.00 89.12 148 GLU A N 1
ATOM 1159 C CA . GLU A 1 148 ? 22.748 5.180 -15.949 1.00 89.12 148 GLU A CA 1
ATOM 1160 C C . GLU A 1 148 ? 21.793 4.685 -17.045 1.00 89.12 148 GLU A C 1
ATOM 1162 O O . GLU A 1 148 ? 21.559 3.481 -17.165 1.00 89.12 148 GLU A O 1
ATOM 1167 N N . HIS A 1 149 ? 21.310 5.579 -17.914 1.00 92.44 149 HIS A N 1
ATOM 1168 C CA . HIS A 1 149 ? 20.476 5.188 -19.047 1.00 92.44 149 HIS A CA 1
ATOM 1169 C C . HIS A 1 149 ? 21.242 4.310 -20.050 1.00 92.44 149 HIS A C 1
ATOM 1171 O O . HIS A 1 149 ? 20.732 3.265 -20.459 1.00 92.44 149 HIS A O 1
ATOM 1177 N N . LYS A 1 150 ? 22.497 4.641 -20.386 1.00 92.06 150 LYS A N 1
ATOM 1178 C CA . LYS A 1 150 ? 23.343 3.793 -21.257 1.00 92.06 150 LYS A CA 1
ATOM 1179 C C . LYS A 1 150 ? 23.552 2.396 -20.666 1.00 92.06 150 LYS A C 1
ATOM 1181 O O . LYS A 1 150 ? 23.457 1.394 -21.379 1.00 92.06 150 LYS A O 1
ATOM 1186 N N . GLU A 1 151 ? 23.832 2.317 -19.366 1.00 92.25 151 GLU A N 1
ATOM 1187 C CA . GLU A 1 151 ? 23.986 1.051 -18.642 1.00 92.25 151 GLU A CA 1
ATOM 1188 C C . GLU A 1 151 ? 22.681 0.244 -18.629 1.00 92.25 151 GLU A C 1
ATOM 1190 O O . GLU A 1 151 ? 22.697 -0.975 -18.834 1.00 92.25 151 GLU A O 1
ATOM 1195 N N . TRP A 1 152 ? 21.545 0.922 -18.464 1.00 95.62 152 TRP A N 1
ATOM 1196 C CA . TRP A 1 152 ? 20.221 0.317 -18.523 1.00 95.62 152 TRP A CA 1
ATOM 1197 C C . TRP A 1 152 ? 19.895 -0.218 -19.925 1.00 95.62 152 TRP A C 1
ATOM 1199 O O . TRP A 1 152 ? 19.477 -1.367 -20.052 1.00 95.62 152 TRP A O 1
ATOM 1209 N N . GLU A 1 153 ? 20.147 0.524 -21.006 1.00 95.50 153 GLU A N 1
ATOM 1210 C CA . GLU A 1 153 ? 19.919 0.027 -22.373 1.00 95.50 153 GLU A CA 1
ATOM 1211 C C . GLU A 1 153 ? 20.798 -1.195 -22.691 1.00 95.50 153 GLU A C 1
ATOM 1213 O O . GLU A 1 153 ? 20.358 -2.152 -23.344 1.00 95.50 153 GLU A O 1
ATOM 1218 N N . ALA A 1 154 ? 22.028 -1.219 -22.168 1.00 95.44 154 ALA A N 1
ATOM 1219 C CA . ALA A 1 154 ? 23.003 -2.267 -22.434 1.00 95.44 154 ALA A CA 1
ATOM 1220 C C . ALA A 1 154 ? 22.587 -3.662 -21.936 1.00 95.44 154 ALA A C 1
ATOM 1222 O O . ALA A 1 154 ? 23.154 -4.655 -22.405 1.00 95.44 154 ALA A O 1
ATOM 1223 N N . ILE A 1 155 ? 21.608 -3.797 -21.035 1.00 96.38 155 ILE A N 1
ATOM 1224 C CA . ILE A 1 155 ? 21.156 -5.114 -20.551 1.00 96.38 155 ILE A CA 1
ATOM 1225 C C . ILE A 1 155 ? 20.041 -5.742 -21.406 1.00 96.38 155 ILE A C 1
ATOM 1227 O O . ILE A 1 155 ? 19.688 -6.912 -21.195 1.00 96.38 155 ILE A O 1
ATOM 1231 N N . PHE A 1 156 ? 19.497 -5.009 -22.381 1.00 97.31 156 PHE A N 1
ATOM 1232 C CA . PHE A 1 156 ? 18.423 -5.477 -23.257 1.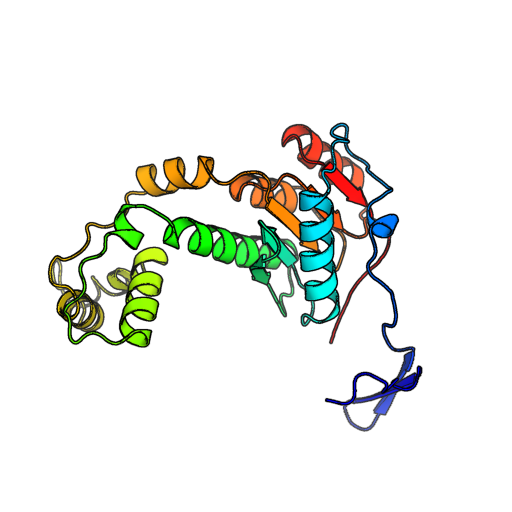00 97.31 156 PHE A CA 1
ATOM 1233 C C . PHE A 1 156 ? 18.955 -6.009 -24.596 1.00 97.31 156 PHE A C 1
ATOM 1235 O O . PHE A 1 156 ? 19.974 -5.568 -25.120 1.00 97.31 156 PHE A O 1
ATOM 1242 N N . LYS A 1 157 ? 18.265 -7.008 -25.157 1.00 97.31 157 LYS A N 1
ATOM 1243 C CA . LYS A 1 157 ? 18.401 -7.401 -26.571 1.00 97.31 157 LYS A CA 1
ATOM 1244 C C . LYS A 1 157 ? 17.629 -6.448 -27.477 1.00 97.31 157 LYS A C 1
ATOM 1246 O O . LYS A 1 157 ? 18.056 -6.186 -28.591 1.00 97.31 157 LYS A O 1
ATOM 1251 N N . GLU A 1 158 ? 16.482 -5.990 -26.991 1.00 96.44 158 GLU A N 1
ATOM 1252 C CA . GLU A 1 158 ? 15.598 -5.035 -27.646 1.00 96.44 158 GLU A CA 1
ATOM 1253 C C . GLU A 1 158 ? 15.151 -4.041 -26.575 1.00 96.44 158 GLU A C 1
ATOM 1255 O O . GLU A 1 158 ? 14.546 -4.445 -25.576 1.00 96.44 158 GLU A O 1
ATOM 1260 N N . ILE A 1 159 ? 15.503 -2.768 -26.762 1.00 94.81 159 ILE A N 1
ATOM 1261 C CA . ILE A 1 159 ? 15.212 -1.702 -25.800 1.00 94.81 159 ILE A CA 1
ATOM 1262 C C . ILE A 1 159 ? 13.687 -1.528 -25.721 1.00 94.81 159 ILE A C 1
ATOM 1264 O O . ILE A 1 159 ? 13.039 -1.294 -26.750 1.00 94.81 159 ILE A O 1
ATOM 1268 N N . PRO A 1 160 ? 13.071 -1.669 -24.534 1.00 94.88 160 PRO A N 1
ATOM 1269 C CA . PRO A 1 160 ? 11.626 -1.593 -24.424 1.00 94.88 160 PRO A CA 1
ATOM 1270 C C . PRO A 1 160 ? 11.147 -0.148 -24.579 1.00 94.88 160 PRO A C 1
ATOM 1272 O O . PRO A 1 160 ? 11.636 0.774 -23.933 1.00 94.88 160 PRO A O 1
ATOM 1275 N N . LYS A 1 161 ? 10.123 0.047 -25.415 1.00 93.06 161 LYS A N 1
ATOM 1276 C CA . LYS A 1 161 ? 9.490 1.359 -25.599 1.00 93.06 161 LYS A CA 1
ATOM 1277 C C . LYS A 1 161 ? 8.771 1.790 -24.326 1.00 93.06 161 LYS A C 1
ATOM 1279 O O . LYS A 1 161 ? 7.880 1.063 -23.881 1.00 93.06 161 LYS A O 1
ATOM 1284 N N . ARG A 1 162 ? 9.082 2.997 -23.838 1.00 93.56 162 ARG A N 1
ATOM 1285 C CA . ARG A 1 162 ? 8.454 3.630 -22.667 1.00 93.56 162 ARG A CA 1
ATOM 1286 C C . ARG A 1 162 ? 6.926 3.550 -22.721 1.00 93.56 162 ARG A C 1
ATOM 1288 O O . ARG A 1 162 ? 6.307 3.759 -23.768 1.00 93.56 162 ARG A O 1
ATOM 1295 N N . LEU A 1 163 ? 6.313 3.261 -21.572 1.00 94.62 163 LEU A N 1
ATOM 1296 C CA . LEU A 1 163 ? 4.859 3.283 -21.426 1.00 94.62 163 LEU A CA 1
ATOM 1297 C C . LEU A 1 163 ? 4.361 4.723 -21.461 1.00 94.62 163 LEU A C 1
ATOM 1299 O O . LEU A 1 163 ? 4.722 5.530 -20.602 1.00 94.62 163 LEU A O 1
ATOM 1303 N N . SER A 1 164 ? 3.472 5.031 -22.404 1.00 95.56 164 SER A N 1
ATOM 1304 C CA . SER A 1 164 ? 2.85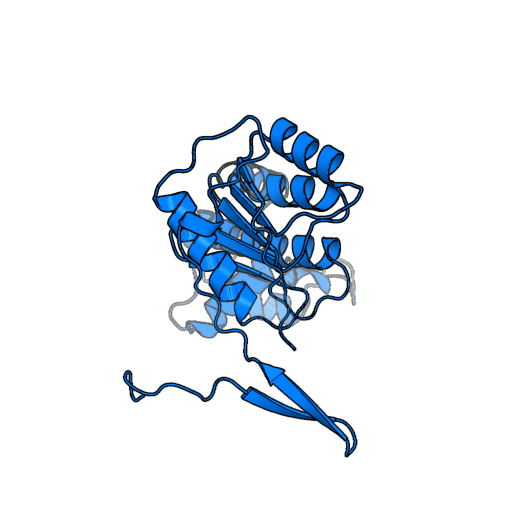0 6.355 -22.437 1.00 95.56 164 SER A CA 1
ATOM 1305 C C . SER A 1 164 ? 1.919 6.561 -21.235 1.00 95.56 164 SER A C 1
ATOM 1307 O O . SER A 1 164 ? 1.379 5.609 -20.660 1.00 95.56 164 SER A O 1
ATOM 1309 N N . LYS A 1 165 ? 1.652 7.823 -20.876 1.00 94.69 165 LYS A N 1
ATOM 1310 C CA . LYS A 1 165 ? 0.679 8.160 -19.817 1.00 94.69 165 LYS A CA 1
ATOM 1311 C C . LYS A 1 165 ? -0.710 7.571 -20.100 1.00 94.69 165 LYS A C 1
ATOM 1313 O O . LYS A 1 165 ? -1.398 7.159 -19.167 1.00 94.69 165 LYS A O 1
ATOM 1318 N N . ALA A 1 166 ? -1.111 7.507 -21.372 1.00 96.69 166 ALA A N 1
ATOM 1319 C CA . ALA A 1 166 ? -2.374 6.905 -21.787 1.00 96.69 166 ALA A CA 1
ATOM 1320 C C . ALA A 1 166 ? -2.378 5.387 -21.555 1.00 96.69 166 ALA A C 1
ATOM 1322 O O . ALA A 1 166 ? -3.313 4.872 -20.952 1.00 96.69 166 ALA A O 1
ATOM 1323 N N . GLU A 1 167 ? -1.308 4.685 -21.940 1.00 96.75 167 GLU A N 1
ATOM 1324 C CA . GLU A 1 167 ? -1.174 3.237 -21.716 1.00 96.75 167 GLU A CA 1
ATOM 1325 C C . GLU A 1 167 ? -1.192 2.888 -20.227 1.00 96.75 167 GLU A C 1
ATOM 1327 O O . GLU A 1 167 ? -1.937 1.999 -19.814 1.00 96.75 167 GLU A O 1
ATOM 1332 N N . ARG A 1 168 ? -0.440 3.638 -19.407 1.00 97.00 168 ARG A N 1
ATOM 1333 C CA . ARG A 1 168 ? -0.462 3.490 -17.944 1.00 97.00 168 ARG A CA 1
ATOM 1334 C C . ARG A 1 168 ? -1.888 3.659 -17.414 1.00 97.00 168 ARG A C 1
ATOM 1336 O O . ARG A 1 168 ? -2.369 2.809 -16.671 1.00 97.00 168 ARG A O 1
ATOM 1343 N N . LYS A 1 169 ? -2.597 4.712 -17.834 1.00 96.50 169 LYS A N 1
ATOM 1344 C CA . LYS A 1 169 ? -3.975 4.985 -17.397 1.00 96.50 169 LYS A CA 1
ATOM 1345 C C . LYS A 1 169 ? -4.952 3.879 -17.803 1.00 96.50 169 LYS A C 1
ATOM 1347 O O . LYS A 1 169 ? -5.755 3.466 -16.970 1.00 96.50 169 LYS A O 1
ATOM 1352 N N . GLU A 1 170 ? -4.894 3.393 -19.042 1.00 97.56 170 GLU A N 1
ATOM 1353 C CA . GLU A 1 170 ? -5.761 2.299 -19.503 1.00 97.56 170 GLU A CA 1
ATOM 1354 C C . GLU A 1 170 ? -5.464 0.983 -18.778 1.00 97.56 170 GLU A C 1
ATOM 1356 O O . GLU A 1 170 ? -6.387 0.233 -18.463 1.00 97.56 170 GLU A O 1
ATOM 1361 N N . TRP A 1 171 ? -4.198 0.708 -18.457 1.00 98.06 171 TRP A N 1
ATOM 1362 C CA . TRP A 1 171 ? -3.832 -0.469 -17.672 1.00 98.06 171 TRP A CA 1
ATOM 1363 C C . TRP A 1 171 ? -4.323 -0.386 -16.227 1.00 98.06 171 TRP A C 1
ATOM 1365 O O . TRP A 1 171 ? -4.870 -1.358 -15.705 1.00 98.06 171 TRP A O 1
ATOM 1375 N N . MET A 1 172 ? -4.189 0.780 -15.591 1.00 97.62 172 MET A N 1
ATOM 1376 C CA . MET A 1 172 ? -4.644 0.992 -14.215 1.00 97.62 172 MET A CA 1
ATOM 1377 C C . MET A 1 172 ? -6.156 0.797 -14.052 1.00 97.62 172 MET A C 1
ATOM 1379 O O . MET A 1 172 ? -6.584 0.297 -13.020 1.00 97.62 172 MET A O 1
ATOM 1383 N N . LYS A 1 173 ? -6.969 1.098 -15.076 1.00 97.00 173 LYS A N 1
ATOM 1384 C CA . LYS A 1 173 ? -8.423 0.831 -15.054 1.00 97.00 173 LYS A CA 1
ATOM 1385 C C . LYS A 1 173 ? -8.778 -0.654 -14.915 1.00 97.00 173 LYS A C 1
ATOM 1387 O O . LYS A 1 173 ? -9.915 -0.963 -14.581 1.00 97.00 173 LYS A O 1
ATOM 1392 N N . LYS A 1 174 ? -7.846 -1.560 -15.229 1.00 97.94 174 LYS A N 1
ATOM 1393 C CA . LYS A 1 174 ? -8.055 -3.013 -15.142 1.00 97.94 174 LYS A CA 1
ATOM 1394 C C . LYS A 1 174 ? -7.813 -3.569 -13.739 1.00 97.94 174 LYS A C 1
ATOM 1396 O O . LYS A 1 174 ? -8.154 -4.723 -13.502 1.00 97.94 174 LYS A O 1
ATOM 1401 N N . LEU A 1 175 ? -7.204 -2.788 -12.844 1.00 97.88 175 LEU A N 1
ATOM 1402 C CA . LEU A 1 175 ? -7.065 -3.162 -11.444 1.00 97.88 175 LEU A CA 1
ATOM 1403 C C . LEU A 1 175 ? -8.383 -2.866 -10.730 1.00 97.88 175 LEU A C 1
ATOM 1405 O O . LEU A 1 175 ? -8.815 -1.715 -10.682 1.00 97.88 175 LEU A O 1
ATOM 1409 N N . ASP A 1 176 ? -9.004 -3.899 -10.177 1.00 97.44 176 ASP A N 1
ATOM 1410 C CA . ASP A 1 176 ? -10.257 -3.801 -9.433 1.00 97.44 176 ASP A CA 1
ATOM 1411 C C . ASP A 1 176 ? -10.282 -4.834 -8.302 1.00 97.44 176 ASP A C 1
ATOM 1413 O O . ASP A 1 176 ? -9.584 -5.847 -8.362 1.00 97.44 176 ASP A O 1
ATOM 1417 N N . GLY A 1 177 ? -11.088 -4.584 -7.271 1.00 97.81 177 GLY A N 1
ATOM 1418 C CA . GLY A 1 177 ? -11.249 -5.502 -6.142 1.00 97.81 177 GLY A CA 1
ATOM 1419 C C . GLY A 1 177 ? -10.135 -5.441 -5.092 1.00 97.81 177 GLY A C 1
ATOM 1420 O O . GLY A 1 177 ? -10.011 -6.366 -4.296 1.00 97.81 177 GLY A O 1
ATOM 1421 N N . VAL A 1 178 ? -9.329 -4.377 -5.065 1.00 98.81 178 VAL A N 1
ATOM 1422 C CA . VAL A 1 178 ? -8.240 -4.211 -4.088 1.00 98.81 178 VAL A CA 1
ATOM 1423 C C . VAL A 1 178 ? -8.809 -3.889 -2.702 1.00 98.81 178 VAL A C 1
ATOM 1425 O O . VAL A 1 178 ? -9.766 -3.118 -2.568 1.00 98.81 178 VAL A O 1
ATOM 1428 N N . ALA A 1 179 ? -8.205 -4.458 -1.661 1.00 98.88 179 ALA A N 1
ATOM 1429 C CA . ALA A 1 179 ? -8.501 -4.122 -0.276 1.00 98.88 179 ALA A CA 1
ATOM 1430 C C . ALA A 1 179 ? -7.478 -3.124 0.274 1.00 98.88 179 ALA A C 1
ATOM 1432 O O . ALA A 1 179 ? -6.282 -3.227 -0.001 1.00 98.88 179 ALA A O 1
ATOM 1433 N N . LEU A 1 180 ? -7.938 -2.180 1.087 1.00 98.88 180 LEU A N 1
ATOM 1434 C CA . LEU A 1 180 ? -7.110 -1.187 1.755 1.00 98.88 180 LEU A CA 1
ATOM 1435 C C . LEU A 1 180 ? -7.337 -1.237 3.266 1.00 98.88 180 LEU A C 1
ATOM 1437 O O . LEU A 1 180 ? -8.468 -1.127 3.730 1.00 98.88 180 LEU A O 1
ATOM 1441 N N . GLY A 1 181 ? -6.254 -1.313 4.036 1.00 98.75 181 GLY A N 1
ATOM 1442 C CA . GLY A 1 181 ? -6.265 -1.136 5.488 1.00 98.75 181 GLY A CA 1
ATOM 1443 C C . GLY A 1 181 ? -5.563 0.157 5.919 1.00 98.75 181 GLY A C 1
ATOM 1444 O O . GLY A 1 181 ? -4.600 0.593 5.280 1.00 98.75 181 GLY A O 1
ATOM 1445 N N . SER A 1 182 ? -5.990 0.744 7.039 1.00 98.75 182 SER A N 1
ATOM 1446 C CA . SER A 1 182 ? -5.277 1.842 7.711 1.00 98.75 182 SER A CA 1
ATOM 1447 C C . SER A 1 182 ? -5.209 1.612 9.219 1.00 98.75 182 SER A C 1
ATOM 1449 O O . SER A 1 182 ? -6.217 1.284 9.841 1.00 98.75 182 SER A O 1
ATOM 1451 N N . ASP A 1 183 ? -4.030 1.823 9.818 1.00 98.50 183 ASP A N 1
ATOM 1452 C CA . ASP A 1 183 ? -3.821 1.637 11.266 1.00 98.50 183 ASP A CA 1
ATOM 1453 C C . ASP A 1 183 ? -4.551 2.675 12.146 1.00 98.50 183 ASP A C 1
ATOM 1455 O O . ASP A 1 183 ? -4.741 2.456 13.343 1.00 98.50 183 ASP A O 1
ATOM 1459 N N . ALA A 1 184 ? -5.009 3.784 11.555 1.00 98.44 184 ALA A N 1
ATOM 1460 C CA . ALA A 1 184 ? -5.888 4.772 12.179 1.00 98.44 184 ALA A CA 1
ATOM 1461 C C . ALA A 1 184 ? -6.941 5.299 11.194 1.00 98.44 184 ALA A C 1
ATOM 1463 O O . ALA A 1 184 ? -6.925 4.976 10.004 1.00 98.44 184 ALA A O 1
ATOM 1464 N N . PHE A 1 185 ? -7.872 6.115 11.690 1.00 97.94 185 PHE A N 1
ATOM 1465 C CA . PHE A 1 185 ? -8.946 6.696 10.883 1.00 97.94 185 PHE A CA 1
ATOM 1466 C C . PHE A 1 185 ? -8.429 7.584 9.741 1.00 97.94 185 PHE A C 1
ATOM 1468 O O . PHE A 1 185 ? -7.313 8.115 9.781 1.00 97.94 185 PHE A O 1
ATOM 1475 N N . PHE A 1 186 ? -9.276 7.797 8.731 1.00 98.06 186 PHE A N 1
ATOM 1476 C CA . PHE A 1 186 ? -9.007 8.768 7.675 1.00 98.06 186 PHE A CA 1
ATOM 1477 C C . PHE A 1 186 ? -9.513 10.154 8.073 1.00 98.06 186 PHE A C 1
ATOM 1479 O O . PHE A 1 186 ? -10.707 10.319 8.289 1.00 98.06 186 PHE A O 1
ATOM 1486 N N . PRO A 1 187 ? -8.641 11.175 8.136 1.00 94.69 187 PRO A N 1
ATOM 1487 C CA . PRO A 1 187 ? -9.064 12.520 8.519 1.00 94.69 187 PRO A CA 1
ATOM 1488 C C . PRO A 1 187 ? -9.797 13.258 7.390 1.00 94.69 187 PRO A C 1
ATOM 1490 O O . PRO A 1 187 ? -10.507 14.219 7.655 1.00 94.69 187 PRO A O 1
ATOM 1493 N N . PHE A 1 188 ? -9.619 12.837 6.129 1.00 93.81 188 PHE A N 1
ATOM 1494 C CA . PHE A 1 188 ? -10.151 13.532 4.951 1.00 93.81 188 PHE A CA 1
ATOM 1495 C C . PHE A 1 188 ? -10.501 12.563 3.812 1.00 93.81 188 PHE A C 1
ATOM 1497 O O . PHE A 1 188 ? -9.852 11.524 3.639 1.00 93.81 188 PHE A O 1
ATOM 1504 N N . THR A 1 189 ? -11.441 12.974 2.954 1.00 97.56 189 THR A N 1
ATOM 1505 C CA . THR A 1 189 ? -11.916 12.229 1.765 1.00 97.56 189 THR A CA 1
ATOM 1506 C C . THR A 1 189 ? -10.826 11.947 0.729 1.00 97.56 189 THR A C 1
ATOM 1508 O O . THR A 1 189 ? -10.933 11.007 -0.058 1.00 97.56 189 THR A O 1
ATOM 1511 N N . GLY A 1 190 ? -9.737 12.726 0.739 1.00 97.25 190 GLY A N 1
ATOM 1512 C CA . GLY A 1 190 ? -8.603 12.552 -0.169 1.00 97.25 190 GLY A CA 1
ATOM 1513 C C . GLY A 1 190 ? -7.966 11.160 -0.109 1.00 97.25 190 GLY A C 1
ATOM 1514 O O . GLY A 1 190 ? -7.444 10.700 -1.123 1.00 97.25 190 GLY A O 1
ATOM 1515 N N . ASN A 1 191 ? -8.046 10.470 1.035 1.00 98.25 191 ASN A N 1
ATOM 1516 C CA . ASN A 1 191 ? -7.537 9.103 1.171 1.00 98.25 191 ASN A CA 1
ATOM 1517 C C . ASN A 1 191 ? -8.362 8.123 0.328 1.00 98.25 191 ASN A C 1
ATOM 1519 O O . ASN A 1 191 ? -7.803 7.406 -0.497 1.00 98.25 191 ASN A O 1
ATOM 1523 N N . VAL A 1 192 ? -9.692 8.177 0.450 1.00 98.19 192 VAL A N 1
ATOM 1524 C CA . VAL A 1 192 ? -10.625 7.339 -0.321 1.00 98.19 192 VAL A CA 1
ATOM 1525 C C . VAL A 1 192 ? -10.501 7.619 -1.817 1.00 98.19 192 VAL A C 1
ATOM 1527 O O . VAL A 1 192 ? -10.360 6.705 -2.624 1.00 98.19 192 VAL A O 1
ATOM 1530 N N . ARG A 1 193 ? -10.443 8.897 -2.206 1.00 98.12 193 ARG A N 1
ATOM 1531 C CA . ARG A 1 193 ? -10.272 9.286 -3.616 1.00 98.12 193 ARG A CA 1
ATOM 1532 C C . ARG A 1 193 ? -8.931 8.837 -4.196 1.00 98.12 193 ARG A C 1
ATOM 1534 O O . ARG A 1 193 ? -8.850 8.545 -5.386 1.00 98.12 193 ARG A O 1
ATOM 1541 N N . ARG A 1 194 ? -7.865 8.796 -3.388 1.00 98.38 194 ARG A N 1
ATOM 1542 C CA . ARG A 1 194 ? -6.570 8.238 -3.806 1.00 98.38 194 ARG A CA 1
ATOM 1543 C C . ARG A 1 194 ? -6.643 6.720 -3.945 1.00 98.38 194 ARG A C 1
ATOM 1545 O O . ARG A 1 194 ? -6.099 6.210 -4.919 1.00 98.38 194 ARG A O 1
ATOM 1552 N N . ALA A 1 195 ? -7.307 6.039 -3.016 1.00 98.44 195 ALA A N 1
ATOM 1553 C CA . ALA A 1 195 ? -7.509 4.595 -3.035 1.00 98.44 195 ALA A CA 1
ATOM 1554 C C . ALA A 1 195 ? -8.298 4.143 -4.276 1.00 98.44 195 ALA A C 1
ATOM 1556 O O . ALA A 1 195 ? -7.897 3.199 -4.952 1.00 98.44 195 ALA A O 1
ATOM 1557 N N . ALA A 1 196 ? -9.344 4.889 -4.651 1.00 98.19 196 ALA A N 1
ATOM 1558 C CA . ALA A 1 196 ? -10.154 4.634 -5.849 1.00 98.19 196 ALA A CA 1
ATOM 1559 C C . ALA A 1 196 ? -9.327 4.540 -7.138 1.00 98.19 196 ALA A C 1
ATOM 1561 O O . ALA A 1 196 ? -9.652 3.770 -8.036 1.00 98.19 196 ALA A O 1
ATOM 1562 N N . LYS A 1 197 ? -8.237 5.313 -7.232 1.00 97.50 197 LYS A N 1
ATOM 1563 C CA . LYS A 1 197 ? -7.348 5.312 -8.404 1.00 97.50 197 LYS A CA 1
ATOM 1564 C C . LYS A 1 197 ? -6.528 4.025 -8.546 1.00 97.50 197 LYS A C 1
ATOM 1566 O O . LYS A 1 197 ? -6.001 3.790 -9.626 1.00 97.50 197 LYS A O 1
ATOM 1571 N N . SER A 1 198 ? -6.446 3.221 -7.488 1.00 98.44 198 SER A N 1
ATOM 1572 C CA . SER A 1 198 ? -5.698 1.960 -7.425 1.00 98.44 198 SER A CA 1
ATOM 1573 C C . SER A 1 198 ? -6.631 0.750 -7.299 1.00 98.44 198 SER A C 1
ATOM 1575 O O . SER A 1 198 ? -6.274 -0.238 -6.666 1.00 98.44 198 SER A O 1
ATOM 1577 N N . GLY A 1 199 ? -7.851 0.836 -7.842 1.00 98.19 199 GLY A N 1
ATOM 1578 C CA . GLY A 1 199 ? -8.777 -0.302 -7.906 1.00 98.19 199 GLY A CA 1
ATOM 1579 C C . GLY A 1 199 ? -9.372 -0.737 -6.567 1.00 98.19 199 GLY A C 1
ATOM 1580 O O . GLY A 1 199 ? -9.862 -1.860 -6.454 1.00 98.19 199 GLY A O 1
ATOM 1581 N N . VAL A 1 200 ? -9.307 0.108 -5.533 1.00 98.75 200 VAL A N 1
ATOM 1582 C CA . VAL A 1 200 ? -9.819 -0.247 -4.203 1.00 98.75 200 VAL A CA 1
ATOM 1583 C C . VAL A 1 200 ? -11.340 -0.368 -4.219 1.00 98.75 200 VAL A C 1
ATOM 1585 O O . VAL A 1 200 ? -12.040 0.531 -4.683 1.00 98.75 200 VAL A O 1
ATOM 1588 N N . LYS A 1 201 ? -11.834 -1.479 -3.668 1.00 98.62 201 LYS A N 1
ATOM 1589 C CA . LYS A 1 201 ? -13.259 -1.769 -3.449 1.00 98.62 201 LYS A CA 1
ATOM 1590 C C . LYS A 1 201 ? -13.618 -1.987 -1.991 1.00 98.62 201 LYS A C 1
ATOM 1592 O O . LYS A 1 201 ? -14.778 -1.807 -1.635 1.00 98.62 201 LYS A O 1
ATOM 1597 N N . TYR A 1 202 ? -12.637 -2.320 -1.159 1.00 98.88 202 TYR A N 1
ATOM 1598 C CA . TYR A 1 202 ? -12.849 -2.661 0.241 1.00 98.88 202 TYR A CA 1
ATOM 1599 C C . TYR A 1 202 ? -11.894 -1.848 1.108 1.00 98.88 202 TYR A C 1
ATOM 1601 O O . TYR A 1 202 ? -10.693 -1.829 0.849 1.00 98.88 202 TYR A O 1
ATOM 1609 N N . ILE A 1 203 ? -12.410 -1.171 2.129 1.00 98.81 203 ILE A N 1
ATOM 1610 C CA . ILE A 1 203 ? -11.621 -0.382 3.077 1.00 98.81 203 ILE A CA 1
ATOM 1611 C C . ILE A 1 203 ? -11.884 -0.892 4.493 1.00 98.81 203 ILE A C 1
ATOM 1613 O O . ILE A 1 203 ? -13.039 -1.041 4.872 1.00 98.81 203 ILE A O 1
ATOM 1617 N N . ALA A 1 204 ? -10.836 -1.081 5.296 1.00 98.75 204 ALA A N 1
ATOM 1618 C CA . ALA A 1 204 ? -10.935 -1.262 6.743 1.00 98.75 204 ALA A CA 1
ATOM 1619 C C . ALA A 1 204 ? -10.125 -0.196 7.490 1.00 98.75 204 ALA A C 1
ATOM 1621 O O . ALA A 1 204 ? -8.918 -0.044 7.283 1.00 98.75 204 ALA A O 1
ATOM 1622 N N . ALA A 1 205 ? -10.789 0.541 8.381 1.00 98.62 205 ALA A N 1
ATOM 1623 C CA . ALA A 1 205 ? -10.137 1.502 9.266 1.00 98.62 205 ALA A CA 1
ATOM 1624 C C . ALA A 1 205 ? -10.979 1.761 10.533 1.00 98.62 205 ALA A C 1
ATOM 1626 O O . ALA A 1 205 ? -12.193 1.567 10.503 1.00 98.62 205 ALA A O 1
ATOM 1627 N N . PRO A 1 206 ? -10.391 2.264 11.634 1.00 97.31 206 PRO A N 1
ATOM 1628 C CA . PRO A 1 206 ? -11.073 2.370 12.934 1.00 97.31 206 PRO A CA 1
ATOM 1629 C C . PRO A 1 206 ? -12.304 3.285 12.967 1.00 97.31 206 PRO A C 1
ATOM 1631 O O . PRO A 1 206 ? -13.214 3.054 13.760 1.00 97.31 206 PRO A O 1
ATOM 1634 N N . GLY A 1 207 ? -12.337 4.315 12.115 1.00 94.19 207 GLY A N 1
ATOM 1635 C CA . GLY A 1 207 ? -13.264 5.446 12.256 1.00 94.19 207 GLY A CA 1
ATOM 1636 C C . GLY A 1 207 ? -12.950 6.306 13.488 1.00 94.19 207 GLY A C 1
ATOM 1637 O O . GLY A 1 207 ? -11.909 6.147 14.128 1.00 94.19 207 GLY A O 1
ATOM 1638 N N . GLY A 1 208 ? -13.845 7.232 13.818 1.00 93.81 208 GLY A N 1
ATOM 1639 C CA . GLY A 1 208 ? -13.687 8.192 14.913 1.00 93.81 208 GLY A CA 1
ATOM 1640 C C . GLY A 1 208 ? -13.196 9.574 14.474 1.00 93.81 208 GLY A C 1
ATOM 1641 O O . GLY A 1 208 ? -12.826 10.378 15.327 1.00 93.81 208 GLY A O 1
ATOM 1642 N N . SER A 1 209 ? -13.183 9.879 13.170 1.00 92.94 209 SER A N 1
ATOM 1643 C CA . SER A 1 209 ? -12.955 11.246 12.700 1.00 92.94 209 SER A CA 1
ATOM 1644 C C . SER A 1 209 ? -14.235 12.072 12.800 1.00 92.94 209 SER A C 1
ATOM 1646 O O . SER A 1 209 ? -15.318 11.595 12.475 1.00 92.94 209 SER A O 1
ATOM 1648 N N . VAL A 1 210 ? -14.108 13.367 13.103 1.00 94.75 210 VAL A N 1
ATOM 1649 C CA . VAL A 1 210 ? -15.201 14.336 12.889 1.00 94.75 210 VAL A CA 1
ATOM 1650 C C . VAL A 1 210 ? -15.641 14.399 11.417 1.00 94.75 210 VAL A C 1
ATOM 1652 O O . VAL A 1 210 ? -16.765 14.790 11.121 1.00 94.75 210 VAL A O 1
ATOM 1655 N N . MET A 1 211 ? -14.767 13.978 10.494 1.00 95.81 211 MET A N 1
ATOM 1656 C CA . MET A 1 211 ? -15.019 13.925 9.054 1.00 95.81 211 MET A CA 1
ATOM 1657 C C . MET A 1 211 ? -15.510 12.555 8.563 1.00 95.81 211 MET A C 1
ATOM 1659 O O . MET A 1 211 ? -15.664 12.384 7.353 1.00 95.81 211 MET A O 1
ATOM 1663 N N . ASP A 1 212 ? -15.771 11.593 9.456 1.00 97.75 212 ASP A N 1
ATOM 1664 C CA . ASP A 1 212 ? -16.249 10.250 9.097 1.00 97.75 212 ASP A CA 1
ATOM 1665 C C . ASP A 1 212 ? -17.445 10.287 8.119 1.00 97.75 212 ASP A C 1
ATOM 1667 O O . ASP A 1 212 ? -17.355 9.631 7.080 1.00 97.75 212 ASP A O 1
ATOM 1671 N N . PRO A 1 213 ? -18.504 11.108 8.323 1.00 98.19 213 PRO A N 1
ATOM 1672 C CA . PRO A 1 213 ? -19.623 11.172 7.377 1.00 98.19 213 PRO A CA 1
ATOM 1673 C C . PRO A 1 213 ? -19.200 11.548 5.950 1.00 98.19 213 PRO A C 1
ATOM 1675 O O . PRO A 1 213 ? -19.694 10.986 4.975 1.00 98.19 213 PRO A O 1
ATOM 1678 N N . ALA A 1 214 ? -18.248 12.476 5.808 1.00 98.25 214 ALA A N 1
ATOM 1679 C CA . ALA A 1 214 ? -17.736 12.878 4.501 1.00 98.25 214 ALA A CA 1
ATOM 1680 C C . ALA A 1 214 ? -16.856 11.787 3.872 1.00 98.25 214 ALA A C 1
ATOM 1682 O O . ALA A 1 214 ? -16.882 11.597 2.655 1.00 98.25 214 ALA A O 1
ATOM 1683 N N . VAL A 1 215 ? -16.071 11.074 4.686 1.00 98.50 215 VAL A N 1
ATOM 1684 C CA . VAL A 1 215 ? -15.235 9.947 4.246 1.00 98.50 215 VAL A CA 1
ATOM 1685 C C . VAL A 1 215 ? -16.099 8.790 3.753 1.00 98.50 215 VAL A C 1
ATOM 1687 O O . VAL A 1 215 ? -15.819 8.262 2.678 1.00 98.50 215 VAL A O 1
ATOM 1690 N N . PHE A 1 216 ? -17.156 8.433 4.485 1.00 98.38 216 PHE A N 1
ATOM 1691 C CA . PHE A 1 216 ? -18.072 7.357 4.098 1.00 98.38 216 PHE A CA 1
ATOM 1692 C C . PHE A 1 216 ? -18.833 7.721 2.826 1.00 98.38 216 PHE A C 1
ATOM 1694 O O . PHE A 1 216 ? -18.817 6.943 1.878 1.00 98.38 216 PHE A O 1
ATOM 1701 N N . LYS A 1 217 ? -19.328 8.961 2.719 1.00 98.56 217 LYS A N 1
ATOM 1702 C CA . LYS A 1 217 ? -19.934 9.458 1.477 1.00 98.56 217 LYS A CA 1
ATOM 1703 C C . LYS A 1 217 ? -18.981 9.365 0.278 1.00 98.56 217 LYS A C 1
ATOM 1705 O O . LYS A 1 217 ? -19.386 8.964 -0.806 1.00 98.56 217 LYS A O 1
ATOM 1710 N N . ALA A 1 218 ? -17.703 9.707 0.453 1.00 98.50 218 ALA A N 1
ATOM 1711 C CA . ALA A 1 218 ? -16.716 9.570 -0.620 1.00 98.50 218 ALA A CA 1
ATOM 1712 C C . ALA A 1 218 ? -16.463 8.100 -1.014 1.00 98.50 218 ALA A C 1
ATOM 1714 O O . ALA A 1 218 ? -16.087 7.834 -2.156 1.00 98.50 218 ALA A O 1
ATOM 1715 N N . ALA A 1 219 ? -16.645 7.156 -0.086 1.00 98.44 219 ALA A N 1
ATOM 1716 C CA . ALA A 1 219 ? -16.567 5.724 -0.363 1.00 98.44 219 ALA A CA 1
ATOM 1717 C C . ALA A 1 219 ? -17.823 5.226 -1.099 1.00 98.44 219 ALA A C 1
ATOM 1719 O O . ALA A 1 219 ? -17.682 4.466 -2.057 1.00 98.44 219 ALA A O 1
ATOM 1720 N N . ASP A 1 220 ? -19.012 5.728 -0.750 1.00 98.50 220 ASP A N 1
ATOM 1721 C CA . ASP A 1 220 ? -20.259 5.479 -1.490 1.00 98.50 220 ASP A CA 1
ATOM 1722 C C . ASP A 1 220 ? -20.182 5.991 -2.933 1.00 98.50 220 ASP A C 1
ATOM 1724 O O . ASP A 1 220 ? -20.448 5.245 -3.876 1.00 98.50 220 ASP A O 1
ATOM 1728 N N . GLU A 1 221 ? -19.706 7.227 -3.133 1.00 98.25 221 GLU A N 1
ATOM 1729 C CA . GLU A 1 221 ? -19.463 7.812 -4.463 1.00 98.25 221 GLU A CA 1
ATOM 1730 C C . GLU A 1 221 ? -18.518 6.938 -5.314 1.00 98.25 221 GLU A C 1
ATOM 1732 O O . GLU A 1 221 ? -18.670 6.843 -6.5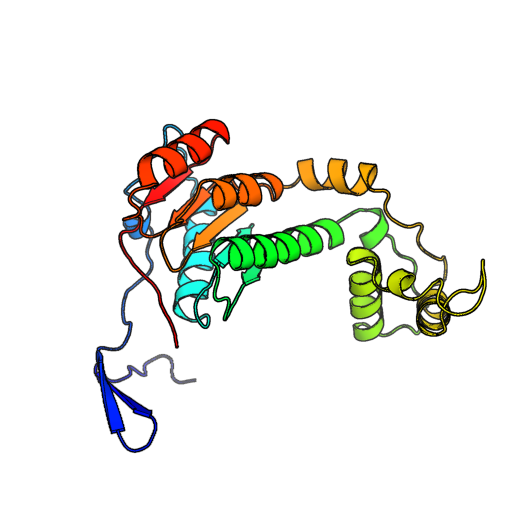34 1.00 98.25 221 GLU A O 1
ATOM 1737 N N . ALA A 1 222 ? -17.554 6.268 -4.672 1.00 97.44 222 ALA A N 1
A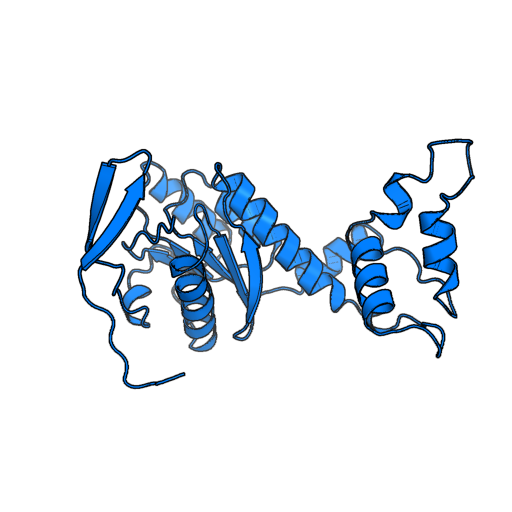TOM 1738 C CA . ALA A 1 222 ? -16.612 5.349 -5.309 1.00 97.44 222 ALA A CA 1
ATOM 1739 C C . ALA A 1 222 ? -17.110 3.888 -5.378 1.00 97.44 222 ALA A C 1
ATOM 1741 O O . ALA A 1 222 ? -16.398 3.025 -5.906 1.00 97.44 222 ALA A O 1
ATOM 1742 N N . LYS A 1 223 ? -18.325 3.604 -4.886 1.00 97.75 223 LYS A N 1
ATOM 1743 C CA . LYS A 1 223 ? -18.928 2.265 -4.789 1.00 97.75 223 LYS A CA 1
ATOM 1744 C C . LYS A 1 223 ? -18.022 1.274 -4.050 1.00 97.75 223 LYS A C 1
ATOM 1746 O O . LYS A 1 223 ? -17.738 0.188 -4.562 1.00 97.75 223 LYS A O 1
ATOM 1751 N N . MET A 1 224 ? -17.520 1.689 -2.889 1.00 98.50 224 MET A N 1
ATOM 1752 C CA . MET A 1 224 ? -16.660 0.889 -2.019 1.00 98.50 224 MET A CA 1
ATOM 1753 C C . MET A 1 224 ? -17.404 0.415 -0.774 1.00 98.50 224 MET A C 1
ATOM 1755 O O . MET A 1 224 ? -18.217 1.134 -0.194 1.00 98.50 224 MET A O 1
ATOM 1759 N N . VAL A 1 225 ? -17.048 -0.774 -0.305 1.00 98.75 225 VAL A N 1
ATOM 1760 C CA . VAL A 1 225 ? -17.395 -1.243 1.034 1.00 98.75 225 VAL A CA 1
ATOM 1761 C C . VAL A 1 225 ? -16.413 -0.629 2.027 1.00 98.75 225 VAL A C 1
ATOM 1763 O O . VAL A 1 225 ? -15.200 -0.777 1.871 1.00 98.75 225 VAL A O 1
ATOM 1766 N N . TYR A 1 226 ? -16.920 0.047 3.053 1.00 98.75 226 TYR A N 1
ATOM 1767 C CA . TYR A 1 226 ? -16.112 0.573 4.147 1.00 98.75 226 TYR A CA 1
ATOM 1768 C C . TYR A 1 226 ? -16.495 -0.131 5.447 1.00 98.75 226 TYR A C 1
ATOM 1770 O O . TYR A 1 226 ? -17.604 0.035 5.953 1.00 98.75 226 TYR A O 1
ATOM 1778 N N . CYS A 1 227 ? -15.552 -0.879 6.004 1.00 98.75 227 CYS A N 1
ATOM 1779 C CA . CYS A 1 227 ? -15.642 -1.559 7.286 1.00 98.75 227 CYS A CA 1
ATOM 1780 C C . CYS A 1 227 ? -15.019 -0.680 8.380 1.00 98.75 227 CYS A C 1
ATOM 1782 O O . CYS A 1 227 ? -13.803 -0.454 8.406 1.00 98.75 227 CYS A O 1
ATOM 1784 N N . LYS A 1 228 ? -15.845 -0.179 9.299 1.00 98.44 228 LYS A N 1
ATOM 1785 C CA . LYS A 1 228 ? -15.394 0.568 10.472 1.00 98.44 228 LYS A CA 1
ATOM 1786 C C . LYS A 1 228 ? -14.984 -0.417 11.568 1.00 98.44 228 LYS A C 1
ATOM 1788 O O . LYS A 1 228 ? -15.809 -1.130 12.114 1.00 98.44 228 LYS A O 1
ATOM 1793 N N . THR A 1 229 ? -13.698 -0.469 11.902 1.00 98.19 229 THR A N 1
ATOM 1794 C CA . THR A 1 229 ? -13.175 -1.537 12.774 1.00 98.19 229 THR A CA 1
ATOM 1795 C C . THR A 1 229 ? -13.198 -1.199 14.264 1.00 98.19 229 THR A C 1
ATOM 1797 O O . THR A 1 229 ? -13.113 -2.099 15.093 1.00 98.19 229 THR A O 1
ATOM 1800 N N . GLY A 1 230 ? -13.216 0.087 14.631 1.00 97.56 230 GLY A N 1
ATOM 1801 C CA . GLY A 1 230 ? -13.024 0.535 16.017 1.00 97.56 230 GLY A CA 1
ATOM 1802 C C . GLY A 1 230 ? -11.646 0.217 16.625 1.00 97.56 230 GLY A C 1
ATOM 1803 O O . GLY A 1 230 ? -11.418 0.519 17.793 1.00 97.56 230 GLY A O 1
ATOM 1804 N N . LEU A 1 231 ? -10.712 -0.363 15.860 1.00 97.88 231 LEU A N 1
ATOM 1805 C CA . LEU A 1 231 ? -9.445 -0.901 16.366 1.00 97.88 231 LEU A CA 1
ATOM 1806 C C . LEU A 1 231 ? -8.235 -0.157 15.797 1.00 97.88 231 LEU A C 1
ATOM 1808 O O . LEU A 1 231 ? -7.810 -0.427 14.676 1.00 97.88 231 LEU A O 1
ATOM 1812 N N . ARG A 1 232 ? -7.635 0.737 16.587 1.00 98.31 232 ARG A N 1
ATOM 1813 C CA . ARG A 1 232 ? -6.379 1.413 16.223 1.00 98.31 232 ARG A CA 1
ATOM 1814 C C . ARG A 1 232 ? -5.181 0.467 16.368 1.00 98.31 232 ARG A C 1
ATOM 1816 O O . ARG A 1 232 ? -5.074 -0.237 17.366 1.00 98.31 232 ARG A O 1
ATOM 1823 N N . LEU A 1 233 ? -4.263 0.499 15.403 1.00 98.38 233 LEU A N 1
ATOM 1824 C CA . LEU A 1 233 ? -3.142 -0.444 15.282 1.00 98.38 233 LEU A CA 1
ATOM 1825 C C . LEU A 1 233 ? -1.778 0.255 15.242 1.00 98.38 233 LEU A C 1
ATOM 1827 O O . LEU A 1 233 ? -0.935 -0.080 14.418 1.00 98.38 233 LEU A O 1
ATOM 1831 N N . PHE A 1 234 ? -1.554 1.241 16.113 1.00 98.38 234 PHE A N 1
ATOM 1832 C CA . PHE A 1 234 ? -0.247 1.893 16.159 1.00 98.38 234 PHE A CA 1
ATOM 1833 C C . PHE A 1 234 ? 0.862 0.943 16.606 1.00 98.38 234 PHE A C 1
ATOM 1835 O O . PHE A 1 234 ? 0.689 0.172 17.552 1.00 98.38 234 PHE A O 1
ATOM 1842 N N . HIS A 1 235 ? 2.007 1.046 15.938 1.00 98.06 235 HIS A N 1
ATOM 1843 C CA . HIS A 1 235 ? 3.215 0.299 16.246 1.00 98.06 235 HIS A CA 1
ATOM 1844 C C . HIS A 1 235 ? 4.435 1.222 16.154 1.00 98.06 235 HIS A C 1
ATOM 1846 O O . HIS A 1 235 ? 4.652 1.885 15.139 1.00 98.06 235 HIS A O 1
ATOM 1852 N N . HIS A 1 236 ? 5.209 1.266 17.237 1.00 95.75 236 HIS A N 1
ATOM 1853 C CA . HIS A 1 236 ? 6.430 2.052 17.398 1.00 95.75 236 HIS A CA 1
ATOM 1854 C C . HIS A 1 236 ? 7.475 1.184 18.073 1.00 95.75 236 HIS A C 1
ATOM 1856 O O . HIS A 1 236 ? 7.103 0.555 19.096 1.00 95.75 236 HIS A O 1
#

Nearest PDB structures (foldseek):
  5uz0-assembly2_D  TM=9.804E-01  e=1.708E-29  Homo sapiens
  2iu0-assembly1_A  TM=9.881E-01  e=4.946E-29  Gallus gallus
  1pkx-assembly1_A  TM=9.856E-01  e=3.271E-29  Homo sapiens
  1pl0-assembly2_C  TM=9.790E-01  e=2.435E-29  Homo sapiens
  5uy8-assembly1_B  TM=9.789E-01  e=1.005E-28  Homo sapiens

Sequence (236 aa):
MDPSFQPELIERRQVHGITLEQQRNDVKITPELFKDIVTEAKDLSASAITDLIVTTLSLKYTQSNSVAYAFRGGIIGLGAGQQSRIHCTRLAGTKADLWWLQHHPKVLGMKFKPTTKRADKANAIDLYLTDAVWDNDDDEEEGVISTEHKEWEAIFKEIPKRLSKAERKEWMKKLDGVALGSDAFFPFTGNVRRAAKSGVKYIAAPGGSVMDPAVFKAADEAKMVYCKTGLRLFHH